Protein AF-A0A9W6FVF0-F1 (afdb_monomer)

Sequence (207 aa):
MIGEEMFVSLLKLSERRMLNGLIETLAQYGRPETIPYFERALEDDFYRAAAEKAFQKLGKASCDTLVLSAVTLRPGPFVESPSSLERRRSAIRLLNGIGIAPQHWQTLRRLLDEPDEELVVGASKLGMSIASREDRRAISHRLIGLVALAPWHLQEDIEDILTALKDESAGEIAGEVAQRNKQPEDLRARDERLRALLRIQRRFETA

Nearest PDB structures (foldseek):
  7qo5-assembly1_N  TM=4.519E-01  e=1.844E-01  Saccharomyces cerevisiae
  7ux3-assembly1_G  TM=3.048E-01  e=4.849E-02  Mus musculus
  8d9w-assembly1_K  TM=3.702E-01  e=1.235E-01  Mus musculus
  8d9w-assembly1_O  TM=3.702E-01  e=1.181E-01  Mus musculus
  7mqa-assembly1_LM  TM=4.380E-01  e=4.912E-01  Homo sapiens

Organism: NCBI:txid40218

Mean predicted aligned error: 3.26 Å

Radius of gyration: 20.6 Å; Cα contacts (8 Å, |Δi|>4): 229; chains: 1; bounding box: 59×38×57 Å

InterPro domains:
  IPR011989 Armadillo-like helical [G3DSA:1.25.10.10] (5-203)
  IPR016024 Armadillo-type fold [SSF48371] (28-168)

Solvent-accessible surface area (backbone atoms only — not comparable to full-atom values): 11444 Å² total; per-residue (Å²): 114,73,69,57,60,50,50,55,51,52,52,61,43,50,76,79,50,81,45,55,72,54,46,51,52,55,40,71,69,62,48,76,87,52,48,71,59,35,59,59,26,34,42,35,85,88,32,21,69,44,23,52,55,32,47,63,71,45,30,70,82,41,44,68,60,33,54,52,41,43,70,51,55,30,93,36,94,88,46,69,41,74,38,36,51,49,25,18,47,50,24,34,54,48,42,61,74,57,51,79,61,61,80,55,44,78,68,47,58,63,33,62,76,46,88,51,60,68,46,24,52,38,40,41,62,53,34,73,80,59,47,52,76,68,54,43,31,53,43,33,56,53,42,67,70,35,49,56,74,45,59,76,87,50,28,60,57,44,44,51,52,45,50,75,36,40,94,59,28,48,69,57,52,52,49,54,46,57,57,50,67,72,48,58,67,76,58,47,77,67,34,56,48,56,55,52,53,55,50,38,55,54,48,63,76,76,108

Foldseek 3Di:
DVVVVVLVVLVVVLVVDDDLVSLQVNLVVLDLSCQVSLLVLQLPPRNNVSSLVSLLSNFPSNLVVLLCLLQDAPPDRPDHDPSSNSSNLSSLVSCLVRPDDLVSLVSLLVQCVDPDVSSNLSNLSNCLVRNDLVSVLVSLVSLLVCLQVDDPVCNVSSLVSNLSSCVNNVVVLVVVLVVLVPDDPVSSVPDSSNVSSVVSVVSNVVD

Structure (mmCIF, N/CA/C/O backbone):
data_AF-A0A9W6FVF0-F1
#
_entry.id   AF-A0A9W6FVF0-F1
#
loop_
_atom_site.group_PDB
_atom_site.id
_atom_site.type_symbol
_atom_site.label_atom_id
_atom_site.label_alt_id
_atom_site.label_comp_id
_atom_site.label_asym_id
_atom_site.label_entity_id
_atom_site.label_seq_id
_atom_site.pdbx_PDB_ins_code
_atom_site.Cartn_x
_atom_site.Cartn_y
_atom_site.Cartn_z
_atom_site.occupancy
_atom_site.B_iso_or_equiv
_atom_site.auth_seq_id
_atom_site.auth_comp_id
_atom_site.auth_asym_id
_atom_site.auth_atom_id
_atom_site.pdbx_PDB_model_num
ATOM 1 N N . MET A 1 1 ? -28.907 -5.061 28.673 1.00 62.75 1 MET A N 1
ATOM 2 C CA . MET A 1 1 ? -28.394 -3.718 29.027 1.00 62.75 1 MET A CA 1
ATOM 3 C C . MET A 1 1 ? -26.927 -3.708 29.463 1.00 62.75 1 MET A C 1
ATOM 5 O O . MET A 1 1 ? -26.246 -2.772 29.087 1.00 62.75 1 MET A O 1
ATOM 9 N N . ILE A 1 2 ? -26.397 -4.743 30.135 1.00 73.50 2 ILE A N 1
ATOM 10 C CA . ILE A 1 2 ? -24.999 -4.769 30.637 1.00 73.50 2 ILE A CA 1
ATOM 11 C C . ILE A 1 2 ? -23.930 -4.528 29.544 1.00 73.50 2 ILE A C 1
ATOM 13 O O . ILE A 1 2 ? -22.935 -3.854 29.792 1.00 73.50 2 ILE A O 1
ATOM 17 N N . GLY A 1 3 ? -24.140 -5.029 28.320 1.00 91.06 3 GLY A N 1
ATOM 18 C CA . GLY A 1 3 ? -23.169 -4.862 27.229 1.00 91.06 3 GLY A CA 1
AT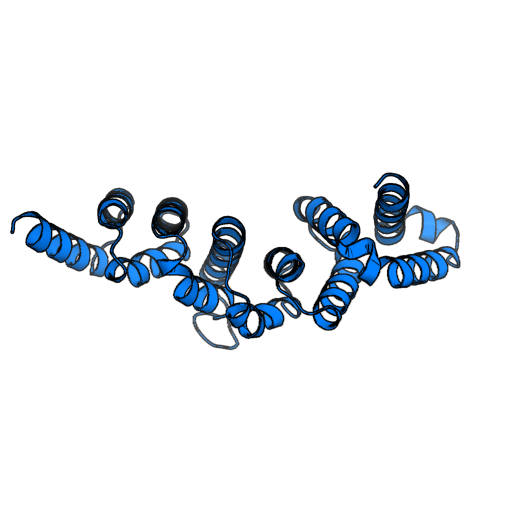OM 19 C C . GLY A 1 3 ? -22.996 -3.417 26.741 1.00 91.06 3 GLY A C 1
ATOM 20 O O . GLY A 1 3 ? -21.900 -3.044 26.340 1.00 91.06 3 GLY A O 1
ATOM 21 N N . GLU A 1 4 ? -24.045 -2.593 26.811 1.00 94.62 4 GLU A N 1
ATOM 22 C CA . GLU A 1 4 ? -23.989 -1.203 26.335 1.00 94.62 4 GLU A CA 1
ATOM 23 C C . GLU A 1 4 ? -23.207 -0.316 27.307 1.00 94.62 4 GLU A C 1
ATOM 25 O O . GLU A 1 4 ? -22.306 0.418 26.911 1.00 94.62 4 GLU A O 1
ATOM 30 N N . GLU A 1 5 ? -23.492 -0.436 28.604 1.00 94.94 5 GLU A N 1
ATOM 31 C CA . GLU A 1 5 ? -22.792 0.319 29.647 1.00 94.94 5 GLU A CA 1
ATOM 32 C C . GLU A 1 5 ? -21.301 -0.030 29.691 1.00 94.94 5 GLU A C 1
ATOM 34 O O . GLU A 1 5 ? -20.456 0.859 29.834 1.00 94.94 5 GLU A O 1
ATOM 39 N N . MET A 1 6 ? -20.966 -1.314 29.509 1.00 96.00 6 MET A N 1
ATOM 40 C CA . MET A 1 6 ? -19.579 -1.760 29.412 1.00 96.00 6 MET A CA 1
ATOM 41 C C . MET A 1 6 ? -18.903 -1.182 28.168 1.00 96.00 6 MET A C 1
ATOM 43 O O . MET A 1 6 ? -17.817 -0.620 28.289 1.00 96.00 6 MET A O 1
ATOM 47 N N . PHE A 1 7 ? -19.543 -1.245 26.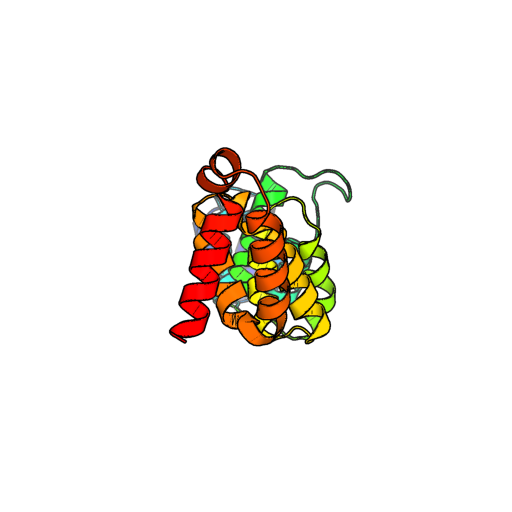997 1.00 96.44 7 PHE A N 1
ATOM 48 C CA . PHE A 1 7 ? -19.006 -0.665 25.765 1.00 96.44 7 PHE A CA 1
ATOM 49 C C . PHE A 1 7 ? -18.712 0.835 25.908 1.00 96.44 7 PHE A C 1
ATOM 51 O O . PHE A 1 7 ? -17.592 1.276 25.651 1.00 96.44 7 PHE A O 1
ATOM 58 N N . VAL A 1 8 ? -19.676 1.612 26.410 1.00 96.00 8 VAL A N 1
ATOM 59 C CA . VAL A 1 8 ? -19.512 3.056 26.649 1.00 96.00 8 VAL A CA 1
ATOM 60 C C . VAL A 1 8 ? -18.394 3.332 27.659 1.00 96.00 8 VAL A C 1
ATOM 62 O O . VAL A 1 8 ? -17.624 4.280 27.495 1.00 96.00 8 VAL A O 1
ATOM 65 N N . SER A 1 9 ? -18.266 2.502 28.695 1.00 96.06 9 SER A N 1
ATOM 66 C CA . SER A 1 9 ? -17.187 2.619 29.683 1.00 96.06 9 SER A CA 1
ATOM 67 C C . SER A 1 9 ? -15.810 2.361 29.068 1.00 96.06 9 SER A C 1
ATOM 69 O O . SER A 1 9 ? -14.865 3.097 29.355 1.00 96.06 9 SER A O 1
ATOM 71 N N . LEU A 1 10 ? -15.696 1.362 28.188 1.00 95.94 10 LEU A N 1
ATOM 72 C CA . LEU A 1 10 ? -14.462 1.050 27.466 1.00 95.94 10 LEU A CA 1
ATOM 73 C C . LEU A 1 10 ? -14.078 2.172 26.490 1.00 95.94 10 LEU A C 1
ATOM 75 O O . LEU A 1 10 ? -12.912 2.564 26.451 1.00 95.94 10 LEU A O 1
ATOM 79 N N . LEU A 1 11 ? -15.046 2.752 25.770 1.00 95.06 11 LEU A N 1
ATOM 80 C CA . LEU A 1 11 ? -14.798 3.913 24.910 1.00 95.06 11 LEU A CA 1
ATOM 81 C C . LEU A 1 11 ? -14.258 5.103 25.714 1.00 95.06 11 LEU A C 1
ATOM 83 O O . LEU A 1 11 ? -13.186 5.621 25.402 1.00 95.06 11 LEU A O 1
ATOM 87 N N . LYS A 1 12 ? -14.919 5.468 26.819 1.00 95.38 12 LYS A N 1
ATOM 88 C CA . LYS A 1 12 ? -14.449 6.538 27.719 1.00 95.38 12 LYS A CA 1
ATOM 89 C C . LYS A 1 12 ? -13.054 6.269 28.283 1.00 95.38 12 LYS A C 1
ATOM 91 O O . LYS A 1 12 ? -12.284 7.202 28.505 1.00 95.38 12 LYS A O 1
ATOM 96 N N . LEU A 1 13 ? -12.712 5.004 28.535 1.00 94.62 13 LEU A N 1
ATOM 97 C CA . LEU A 1 13 ? -11.366 4.637 28.967 1.00 94.62 13 LEU A CA 1
ATOM 98 C C . LEU A 1 13 ? -10.341 4.873 27.848 1.00 94.62 13 LEU A C 1
ATOM 100 O O . LEU A 1 13 ? -9.284 5.439 28.121 1.00 94.62 13 LEU A O 1
ATOM 104 N N . SER A 1 14 ? -10.672 4.520 26.601 1.00 93.94 14 SER A N 1
ATOM 105 C CA . SER A 1 14 ? -9.774 4.677 25.445 1.00 93.94 14 SER A CA 1
ATOM 106 C C . SER A 1 14 ? -9.473 6.135 25.092 1.00 93.94 14 SER A C 1
ATOM 108 O O . SER A 1 14 ? -8.407 6.430 24.555 1.00 93.94 14 SER A O 1
ATOM 110 N N . GLU A 1 15 ? -10.355 7.067 25.465 1.00 92.56 15 GLU A N 1
ATOM 111 C CA . GLU A 1 15 ? -10.099 8.510 25.356 1.00 92.56 15 GLU A CA 1
ATOM 112 C C . GLU A 1 15 ? -8.965 8.975 26.269 1.00 92.56 15 GLU A C 1
ATOM 114 O O . GLU A 1 15 ? -8.228 9.895 25.919 1.00 92.56 15 GLU A O 1
ATOM 119 N N . ARG A 1 16 ? -8.823 8.340 27.438 1.00 93.00 16 ARG A N 1
ATOM 120 C CA . ARG A 1 16 ? -7.839 8.713 28.462 1.00 93.00 16 ARG A CA 1
ATOM 121 C C . ARG A 1 16 ? -6.545 7.928 28.327 1.00 93.00 16 ARG A C 1
ATOM 123 O O . ARG A 1 16 ? -5.473 8.464 28.589 1.00 93.00 16 ARG A O 1
ATOM 130 N N . ARG A 1 17 ? -6.650 6.642 27.988 1.00 92.69 17 ARG A N 1
ATOM 131 C CA . ARG A 1 17 ? -5.515 5.724 27.913 1.00 92.69 17 ARG A CA 1
ATOM 132 C C . ARG A 1 17 ? -5.800 4.585 26.944 1.00 92.69 17 ARG A C 1
ATOM 134 O O . ARG A 1 17 ? -6.720 3.799 27.157 1.00 92.69 17 ARG A O 1
ATOM 141 N N . MET A 1 18 ? -4.948 4.454 25.933 1.00 92.69 18 MET A N 1
ATOM 142 C CA . MET A 1 18 ? -4.971 3.308 25.031 1.00 92.69 18 MET A CA 1
ATOM 143 C C . MET A 1 18 ? -4.235 2.119 25.663 1.00 92.69 18 MET A C 1
ATOM 145 O O . MET A 1 18 ? -3.200 2.296 26.301 1.00 92.69 18 MET A O 1
ATOM 149 N N . LEU A 1 19 ? -4.787 0.913 25.523 1.00 94.94 19 LEU A N 1
ATOM 150 C CA . LEU A 1 19 ? -4.187 -0.351 25.964 1.00 94.94 19 LEU A CA 1
ATOM 151 C C . LEU A 1 19 ? -4.486 -1.423 24.910 1.00 94.94 19 LEU A C 1
ATOM 153 O O . LEU A 1 19 ? -5.597 -1.450 24.384 1.00 94.94 19 LEU A O 1
ATOM 157 N N . ASN A 1 20 ? -3.558 -2.350 24.655 1.00 94.94 20 ASN A N 1
ATOM 158 C CA . ASN A 1 20 ? -3.782 -3.432 23.681 1.00 94.94 20 ASN A CA 1
ATOM 159 C C . ASN A 1 20 ? -5.033 -4.258 24.006 1.00 94.94 20 ASN A C 1
ATOM 161 O O . ASN A 1 20 ? -5.910 -4.394 23.159 1.00 94.94 20 ASN A O 1
ATOM 165 N N . GLY A 1 21 ? -5.194 -4.679 25.266 1.00 95.62 21 GLY A N 1
ATOM 166 C CA . GLY A 1 21 ? -6.395 -5.404 25.692 1.00 95.62 21 GLY A CA 1
ATOM 167 C C . GLY A 1 21 ? -7.689 -4.593 25.534 1.00 95.62 21 GLY A C 1
ATOM 168 O O . GLY A 1 21 ? -8.750 -5.166 25.298 1.00 95.62 21 GLY A O 1
ATOM 169 N N . LEU A 1 22 ? -7.619 -3.258 25.601 1.00 96.12 22 LEU A N 1
ATOM 170 C CA . LEU A 1 22 ? -8.774 -2.391 25.364 1.00 96.12 22 LEU A CA 1
ATOM 171 C C . LEU A 1 22 ? -9.144 -2.346 23.878 1.00 96.12 22 LEU A C 1
ATOM 173 O O . LEU A 1 22 ? -10.317 -2.506 23.552 1.00 96.12 22 LEU A O 1
ATOM 177 N N . ILE A 1 23 ? -8.158 -2.191 22.987 1.00 97.44 23 ILE A N 1
ATOM 178 C CA . ILE A 1 23 ? -8.356 -2.240 21.529 1.00 97.44 23 ILE A CA 1
ATOM 179 C C . ILE A 1 23 ? -8.959 -3.586 21.126 1.00 97.44 23 ILE A C 1
ATOM 181 O O . ILE A 1 23 ? -9.974 -3.628 20.436 1.00 97.44 23 ILE A O 1
ATOM 185 N N . GLU A 1 24 ? -8.374 -4.682 21.607 1.00 96.88 24 GLU A N 1
ATOM 186 C CA . GLU A 1 24 ? -8.836 -6.041 21.323 1.00 96.88 24 GLU A CA 1
ATOM 187 C C . GLU A 1 24 ? -10.268 -6.269 21.811 1.00 96.88 24 GLU A C 1
ATOM 189 O O . GLU A 1 24 ? -11.078 -6.844 21.083 1.00 96.88 24 GLU A O 1
ATOM 194 N N . THR A 1 25 ? -10.600 -5.784 23.013 1.00 96.75 25 THR A N 1
ATOM 195 C CA . THR A 1 25 ? -11.953 -5.892 23.576 1.00 96.75 25 THR A CA 1
ATOM 196 C C . THR A 1 25 ? -12.950 -5.062 22.772 1.00 96.75 25 THR A C 1
ATOM 198 O O . THR A 1 25 ? -14.006 -5.572 22.407 1.00 96.75 25 THR A O 1
ATOM 201 N N . LEU A 1 26 ? -12.621 -3.811 22.435 1.00 96.81 26 LEU A N 1
ATOM 202 C CA . LEU A 1 26 ? -13.464 -2.953 21.597 1.00 96.81 26 LEU A CA 1
ATOM 203 C C . LEU A 1 26 ? -13.689 -3.569 20.209 1.00 96.81 26 LEU A C 1
ATOM 205 O O . LEU A 1 26 ? -14.810 -3.550 19.702 1.00 96.81 26 LEU A O 1
ATOM 209 N N . ALA A 1 27 ? -12.669 -4.206 19.630 1.00 96.38 27 ALA A N 1
ATOM 210 C CA . ALA A 1 27 ? -12.782 -4.907 18.355 1.00 96.38 27 ALA A CA 1
ATOM 211 C C . ALA A 1 27 ? -13.774 -6.081 18.411 1.00 96.38 27 ALA A C 1
ATOM 213 O O . ALA A 1 27 ? -14.378 -6.423 17.393 1.00 96.38 27 ALA A O 1
ATOM 214 N N . GLN A 1 28 ? -13.992 -6.693 19.584 1.00 96.69 28 GLN A N 1
ATOM 215 C CA . GLN A 1 28 ? -15.001 -7.747 19.736 1.00 96.69 28 GLN A CA 1
ATOM 216 C C . GLN A 1 28 ? -16.427 -7.243 19.530 1.00 96.69 28 GLN A C 1
ATOM 218 O O . GLN A 1 28 ? -17.251 -8.005 19.030 1.00 96.69 28 GLN A O 1
ATOM 223 N N . TYR A 1 29 ? -16.700 -5.976 19.850 1.00 95.56 29 TYR A N 1
ATOM 224 C CA . TYR A 1 29 ? -18.016 -5.378 19.637 1.00 95.56 29 TYR A CA 1
ATOM 225 C C . TYR A 1 29 ? -18.312 -5.109 18.156 1.00 95.56 29 TYR A C 1
ATOM 227 O O . TYR A 1 29 ? -19.481 -5.042 17.789 1.00 95.56 29 TYR A O 1
ATOM 235 N N . GLY A 1 30 ? -17.284 -4.966 17.305 1.00 94.25 30 GLY A N 1
ATOM 236 C CA . GLY A 1 30 ? -17.453 -4.769 15.858 1.00 94.25 30 GLY A CA 1
ATOM 237 C C . GLY A 1 30 ? -18.210 -3.488 15.486 1.00 94.25 30 GLY A C 1
ATOM 238 O O . GLY A 1 30 ? -18.887 -3.444 14.461 1.00 94.25 30 GLY A O 1
ATOM 239 N N . ARG A 1 31 ? -18.145 -2.470 16.348 1.00 95.88 31 ARG A N 1
ATOM 240 C CA . ARG A 1 31 ? -18.944 -1.246 16.262 1.00 95.88 31 ARG A CA 1
ATOM 241 C C . ARG A 1 31 ? -18.177 -0.121 15.552 1.00 95.88 31 ARG A C 1
ATOM 243 O O . ARG A 1 31 ? -17.042 0.141 15.945 1.00 95.88 31 ARG A O 1
ATOM 250 N N . PRO A 1 32 ? -18.752 0.570 14.548 1.00 94.88 32 PRO A N 1
ATOM 251 C CA . PRO A 1 32 ? -18.077 1.664 13.840 1.00 94.88 32 PRO A CA 1
ATOM 252 C C . PRO A 1 32 ? -17.575 2.794 14.750 1.00 94.88 32 PRO A C 1
ATOM 254 O O . PRO A 1 32 ? -16.582 3.445 14.444 1.00 94.88 32 PRO A O 1
ATOM 257 N N . GLU A 1 33 ? -18.208 2.997 15.903 1.00 95.81 33 GLU A N 1
ATOM 258 C CA . GLU A 1 33 ? -17.825 3.989 16.908 1.00 95.81 33 GLU A CA 1
ATOM 259 C C . GLU A 1 33 ? -16.405 3.770 17.455 1.00 95.81 33 GLU A C 1
ATOM 261 O O . GLU A 1 33 ? -15.800 4.703 17.977 1.00 95.81 33 GLU A O 1
ATOM 266 N N . THR A 1 34 ? -15.835 2.566 17.320 1.00 97.31 34 THR A N 1
ATOM 267 C CA . THR A 1 34 ? -14.461 2.273 17.757 1.00 97.31 34 THR A CA 1
ATOM 268 C C . THR A 1 34 ? -13.401 2.702 16.739 1.00 97.31 34 THR A C 1
ATOM 270 O O . THR A 1 34 ? -12.220 2.781 17.081 1.00 97.31 34 THR A O 1
ATOM 273 N N . ILE A 1 35 ? -13.792 2.991 15.494 1.00 97.44 35 ILE A N 1
ATOM 274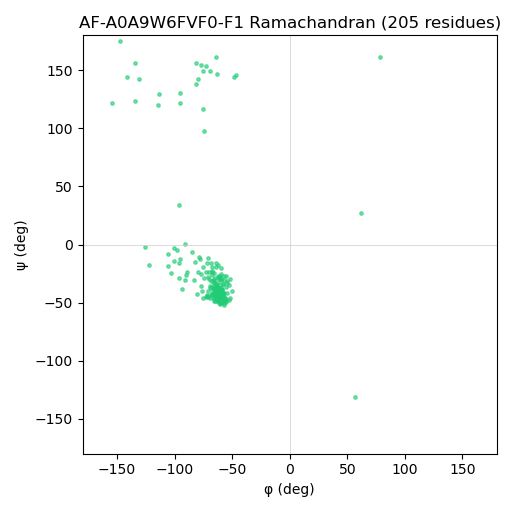 C CA . ILE A 1 35 ? -12.876 3.283 14.383 1.00 97.44 35 ILE A CA 1
ATOM 275 C C . ILE A 1 35 ? -11.907 4.441 14.689 1.00 97.44 35 ILE A C 1
ATOM 277 O O . ILE A 1 35 ? -10.707 4.248 14.478 1.00 97.44 35 ILE A O 1
ATOM 281 N N . PRO A 1 36 ? -12.339 5.601 15.231 1.00 96.19 36 PRO A N 1
ATOM 282 C CA . PRO A 1 36 ? -11.418 6.706 15.523 1.00 96.19 36 PRO A CA 1
ATOM 283 C C . PRO A 1 36 ? -10.307 6.333 16.516 1.00 96.19 36 PRO A C 1
ATOM 285 O O . PRO A 1 36 ? -9.201 6.870 16.465 1.00 96.19 36 PRO A O 1
ATOM 288 N N . TYR A 1 37 ? -10.585 5.393 17.420 1.00 96.31 37 TYR A N 1
ATOM 289 C CA . TYR A 1 37 ? -9.632 4.932 18.426 1.00 96.31 37 TYR A CA 1
ATOM 290 C C . TYR A 1 37 ? -8.592 3.991 17.819 1.00 96.31 37 TYR A C 1
ATOM 292 O O . TYR A 1 37 ? -7.406 4.110 18.126 1.00 96.31 37 TYR A O 1
ATOM 300 N N . PHE A 1 38 ? -9.017 3.103 16.917 1.00 97.88 38 PHE A N 1
ATOM 301 C CA . PHE A 1 38 ? -8.102 2.245 16.164 1.00 97.88 38 PHE A CA 1
ATOM 302 C C . PHE A 1 38 ? -7.241 3.064 15.204 1.00 97.88 38 PHE A C 1
ATOM 304 O O . PHE A 1 38 ? -6.045 2.819 15.103 1.00 97.88 38 PHE A O 1
ATOM 311 N N . GLU A 1 39 ? -7.818 4.076 14.554 1.00 97.19 39 GLU A N 1
ATOM 312 C CA . GLU A 1 39 ? -7.085 4.969 13.655 1.00 97.19 39 GLU A CA 1
ATOM 313 C C . GLU A 1 39 ? -5.949 5.697 14.386 1.00 97.19 39 GLU A C 1
ATOM 315 O O . GLU A 1 39 ? -4.815 5.709 13.912 1.00 97.19 39 GLU A O 1
ATOM 320 N N . ARG A 1 40 ? -6.227 6.245 15.576 1.00 94.94 40 ARG A N 1
ATOM 321 C CA . ARG A 1 40 ? -5.198 6.851 16.434 1.00 94.94 40 ARG A CA 1
ATOM 322 C C . ARG A 1 40 ? -4.125 5.838 16.834 1.00 94.94 40 ARG A C 1
ATOM 324 O O . ARG A 1 40 ? -2.946 6.168 16.844 1.00 94.94 40 ARG A O 1
ATOM 331 N N . ALA A 1 41 ? -4.526 4.610 17.153 1.00 97.25 41 ALA A N 1
ATOM 332 C CA . ALA A 1 41 ? -3.609 3.553 17.565 1.00 97.25 41 ALA A CA 1
ATOM 333 C C . ALA A 1 41 ? -2.666 3.072 16.443 1.00 97.25 41 ALA A C 1
ATOM 335 O O . ALA A 1 41 ? -1.624 2.503 16.752 1.00 97.25 41 ALA A O 1
ATOM 336 N N . LEU A 1 42 ? -2.970 3.324 15.163 1.00 97.81 42 LEU A N 1
ATOM 337 C CA . LEU A 1 42 ? -2.052 3.013 14.056 1.00 97.81 42 LEU A CA 1
ATOM 338 C C . LEU A 1 42 ? -0.774 3.873 14.062 1.00 97.81 42 LEU A C 1
ATOM 340 O O . LEU A 1 42 ? 0.240 3.460 13.496 1.00 97.81 42 LEU A O 1
ATOM 344 N N . GLU A 1 43 ? -0.805 5.049 14.696 1.00 96.75 43 GLU A N 1
ATOM 345 C CA . GLU A 1 43 ? 0.346 5.965 14.794 1.00 96.75 43 GLU A CA 1
ATOM 346 C C . GLU A 1 43 ? 1.377 5.529 15.844 1.00 96.75 43 GLU A C 1
ATOM 348 O O . GLU A 1 43 ? 2.495 6.041 15.865 1.00 96.75 43 GLU A O 1
ATOM 353 N N . ASP A 1 44 ? 1.021 4.576 16.702 1.00 96.12 44 ASP A N 1
ATOM 354 C CA . ASP A 1 44 ? 1.832 4.147 17.836 1.00 96.12 44 ASP A CA 1
ATOM 355 C C . ASP A 1 44 ? 2.294 2.699 17.643 1.00 96.12 44 ASP A C 1
ATOM 357 O O . ASP A 1 44 ? 1.476 1.781 17.547 1.00 96.12 44 ASP A O 1
ATOM 361 N N . ASP A 1 45 ? 3.612 2.488 17.609 1.00 95.94 45 ASP A N 1
ATOM 362 C CA . ASP A 1 45 ? 4.229 1.172 17.404 1.00 95.94 45 ASP A CA 1
ATOM 363 C C . ASP A 1 45 ? 3.727 0.120 18.404 1.00 95.94 45 ASP A C 1
ATOM 365 O O . ASP A 1 45 ? 3.591 -1.055 18.058 1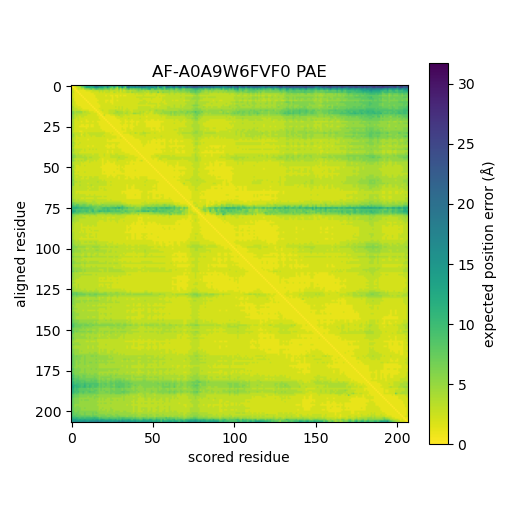.00 95.94 45 ASP A O 1
ATOM 369 N N . PHE A 1 46 ? 3.414 0.526 19.639 1.00 96.62 46 PHE A N 1
ATOM 370 C CA . PHE A 1 46 ? 2.993 -0.392 20.693 1.00 96.62 46 PHE A CA 1
ATOM 371 C C . PHE A 1 46 ? 1.553 -0.892 20.502 1.00 96.62 46 PHE A C 1
ATOM 373 O O . PHE A 1 46 ? 1.232 -2.011 20.917 1.00 96.62 46 PHE A O 1
ATOM 380 N N . TYR A 1 47 ? 0.691 -0.085 19.869 1.00 97.25 47 TYR A N 1
ATOM 381 C CA . TYR A 1 47 ? -0.732 -0.391 19.670 1.00 97.25 47 TYR A CA 1
ATOM 382 C C . TYR A 1 47 ? -1.088 -0.799 18.233 1.00 97.25 47 TYR A C 1
ATOM 384 O O . TYR A 1 47 ? -2.134 -1.423 18.017 1.00 97.25 47 TYR A O 1
ATOM 392 N N . ARG A 1 48 ? -0.231 -0.494 17.249 1.00 97.69 48 ARG A N 1
ATOM 393 C CA . ARG A 1 48 ? -0.502 -0.683 15.815 1.00 97.69 48 ARG A CA 1
ATOM 394 C C . ARG A 1 48 ? -0.941 -2.098 15.470 1.00 97.69 48 ARG A C 1
ATOM 396 O O . ARG A 1 48 ? -1.958 -2.268 14.809 1.00 97.69 48 ARG A O 1
ATOM 403 N N . ALA A 1 49 ? -0.236 -3.115 15.960 1.00 98.00 49 ALA A N 1
ATOM 404 C CA . ALA A 1 49 ? -0.566 -4.507 15.651 1.00 98.00 49 ALA A CA 1
ATOM 405 C C . ALA A 1 49 ? -1.969 -4.914 16.149 1.00 98.00 49 ALA A C 1
ATOM 407 O O . ALA A 1 49 ? -2.676 -5.670 15.478 1.00 98.00 49 ALA A O 1
ATOM 408 N N . ALA A 1 50 ? -2.399 -4.409 17.311 1.00 98.06 50 ALA A N 1
ATOM 409 C CA . ALA A 1 50 ? -3.750 -4.644 17.819 1.00 98.06 50 ALA A CA 1
ATOM 410 C C . ALA A 1 50 ? -4.797 -3.885 16.986 1.00 98.06 50 ALA A C 1
ATOM 412 O O . ALA A 1 50 ? -5.851 -4.438 16.664 1.00 98.06 50 ALA A O 1
ATOM 413 N N . ALA A 1 51 ? -4.491 -2.647 16.589 1.00 98.38 51 ALA A N 1
ATOM 414 C CA . ALA A 1 51 ? -5.358 -1.831 15.745 1.00 98.38 51 ALA A CA 1
ATOM 415 C C . ALA A 1 51 ? -5.539 -2.425 14.338 1.00 98.38 51 ALA A C 1
ATOM 417 O O . ALA A 1 51 ? -6.661 -2.485 13.842 1.00 98.38 51 ALA A O 1
ATOM 418 N N . GLU A 1 52 ? -4.474 -2.936 13.715 1.00 98.56 52 GLU A N 1
ATOM 419 C CA . GLU A 1 52 ? -4.540 -3.615 12.415 1.00 98.56 52 GLU A CA 1
ATOM 420 C C . GLU A 1 52 ? -5.486 -4.824 12.459 1.00 98.56 52 GLU A C 1
ATOM 422 O O . GLU A 1 52 ? -6.382 -4.944 11.621 1.00 98.56 52 GLU A O 1
ATOM 427 N N . LYS A 1 53 ? -5.363 -5.682 13.481 1.00 98.31 53 LYS A N 1
ATOM 428 C CA . LYS A 1 53 ? -6.281 -6.817 13.686 1.00 98.31 53 LYS A CA 1
ATOM 429 C C . LYS A 1 53 ? -7.725 -6.359 13.892 1.00 98.31 53 LYS A C 1
ATOM 431 O O . LYS A 1 53 ? -8.657 -6.989 13.390 1.00 98.31 53 LYS A O 1
ATOM 436 N N . ALA A 1 54 ? -7.921 -5.262 14.621 1.00 98.12 54 ALA A N 1
ATOM 437 C CA . ALA A 1 54 ? -9.241 -4.691 14.843 1.00 98.12 54 ALA A CA 1
ATOM 438 C C . ALA A 1 54 ? -9.876 -4.191 13.533 1.00 98.12 54 ALA A C 1
ATOM 440 O O . ALA A 1 54 ? -11.040 -4.487 13.262 1.00 98.12 54 ALA A O 1
ATOM 441 N N . PHE A 1 55 ? -9.102 -3.515 12.679 1.00 98.50 55 PHE A N 1
ATOM 442 C CA . PHE A 1 55 ? -9.544 -3.085 11.351 1.00 98.50 55 PHE A CA 1
ATOM 443 C C . PHE A 1 55 ? -9.868 -4.257 10.424 1.00 98.50 55 PHE A C 1
ATOM 445 O O . PHE A 1 55 ? -10.908 -4.240 9.770 1.00 98.50 55 PHE A O 1
ATOM 452 N N . GLN A 1 56 ? -9.045 -5.309 10.415 1.00 98.06 56 GLN A N 1
ATOM 453 C CA . GLN A 1 56 ? -9.343 -6.535 9.663 1.00 98.06 56 GLN A CA 1
ATOM 454 C C . GLN A 1 56 ? -10.685 -7.145 10.083 1.00 98.06 56 GLN A C 1
ATOM 456 O O . GLN A 1 56 ? -11.469 -7.552 9.229 1.00 98.06 56 GLN A O 1
ATOM 461 N N . LYS A 1 57 ? -10.980 -7.159 11.390 1.00 97.12 57 LYS A N 1
ATOM 462 C CA . LYS A 1 57 ? -12.255 -7.660 11.917 1.00 97.12 57 LYS A CA 1
ATOM 463 C C . LYS A 1 57 ? -13.452 -6.787 11.522 1.00 97.12 57 LYS A C 1
ATOM 465 O O . LYS A 1 57 ? -14.522 -7.328 11.258 1.00 97.12 57 LYS A O 1
ATOM 470 N N . LEU A 1 58 ? -13.284 -5.464 11.467 1.00 97.06 58 LEU A N 1
ATOM 471 C CA . LEU A 1 58 ? -14.317 -4.547 10.963 1.00 97.06 58 LEU A CA 1
ATOM 472 C C . LEU A 1 58 ? -14.518 -4.671 9.444 1.00 97.06 58 LEU A C 1
ATOM 474 O O . LEU A 1 58 ? -15.615 -4.427 8.937 1.00 97.06 58 LEU A O 1
ATOM 478 N N . GLY A 1 59 ? -13.467 -5.041 8.712 1.00 96.75 59 GLY A N 1
ATOM 479 C CA . GLY A 1 59 ? -13.500 -5.232 7.268 1.00 96.75 59 GLY A CA 1
ATOM 480 C C . GLY A 1 59 ? -13.984 -3.977 6.541 1.00 96.75 59 GLY A C 1
ATOM 481 O O . GLY A 1 59 ? -13.536 -2.862 6.818 1.00 96.75 59 GLY A O 1
ATOM 482 N N . LYS A 1 60 ? -14.939 -4.152 5.620 1.00 96.75 60 LYS A N 1
ATOM 483 C CA . LYS A 1 60 ? -15.421 -3.082 4.729 1.00 96.75 60 LYS A CA 1
ATOM 484 C C . LYS A 1 60 ? -16.013 -1.870 5.451 1.00 96.75 60 LYS A C 1
ATOM 486 O O . LYS A 1 60 ? -15.957 -0.772 4.909 1.00 96.75 60 LYS A O 1
ATOM 491 N N . ALA A 1 61 ? -16.527 -2.042 6.671 1.00 96.56 61 ALA A N 1
ATOM 492 C CA . ALA A 1 61 ? -17.060 -0.934 7.469 1.00 96.56 61 ALA A CA 1
ATOM 493 C C . ALA A 1 61 ? -15.993 0.122 7.817 1.00 96.56 61 ALA A C 1
ATOM 495 O O . ALA A 1 61 ? -16.334 1.242 8.181 1.00 96.56 61 ALA A O 1
ATOM 496 N N . SER A 1 62 ? -14.708 -0.224 7.697 1.00 97.88 62 SER A N 1
ATOM 497 C CA . SER A 1 62 ? -13.586 0.672 7.977 1.00 97.88 62 SER A CA 1
ATOM 498 C C . SER A 1 62 ? -12.941 1.306 6.742 1.00 97.88 62 SER A C 1
ATOM 500 O O . SER A 1 62 ? -12.034 2.126 6.893 1.00 97.88 62 SER A O 1
ATOM 502 N N . CYS A 1 63 ? -13.391 0.959 5.528 1.00 97.81 63 CYS A N 1
ATOM 503 C CA . CYS A 1 63 ? -12.748 1.396 4.288 1.00 97.81 63 CYS A CA 1
ATOM 504 C C . CYS A 1 63 ? -12.643 2.919 4.183 1.00 97.81 63 CYS A C 1
ATOM 506 O O . CYS A 1 63 ? -11.558 3.408 3.894 1.00 97.81 63 CYS A O 1
ATOM 508 N N . ASP A 1 64 ? -13.717 3.664 4.452 1.00 98.12 64 ASP A N 1
ATOM 509 C CA . ASP A 1 64 ? -13.722 5.126 4.299 1.00 98.12 64 ASP A CA 1
ATOM 510 C C . ASP A 1 64 ? -12.674 5.788 5.200 1.00 98.12 64 ASP A C 1
ATOM 512 O O . ASP A 1 64 ? -11.899 6.640 4.759 1.00 98.12 64 ASP A O 1
ATOM 516 N N . THR A 1 65 ? -12.589 5.344 6.457 1.00 98.31 65 THR A N 1
ATOM 517 C CA . THR A 1 65 ? -11.581 5.848 7.392 1.00 98.31 65 THR A CA 1
ATOM 518 C C . THR A 1 65 ? -10.177 5.440 6.980 1.00 98.31 65 THR A C 1
ATOM 520 O O . THR A 1 65 ? -9.285 6.279 7.020 1.00 98.31 65 THR A O 1
ATOM 523 N N . LEU A 1 66 ? -9.958 4.194 6.553 1.00 98.62 66 LEU A N 1
ATOM 524 C CA . LEU A 1 66 ? -8.642 3.739 6.101 1.00 98.62 66 LEU A CA 1
ATOM 525 C C . LEU A 1 66 ? -8.192 4.462 4.824 1.00 98.62 66 LEU A C 1
ATOM 527 O O . LEU A 1 66 ? -7.023 4.822 4.721 1.00 98.62 66 LEU A O 1
ATOM 531 N N . VAL A 1 67 ? -9.104 4.742 3.888 1.00 98.62 67 VAL A N 1
ATOM 532 C CA . VAL A 1 67 ? -8.832 5.556 2.693 1.00 98.62 67 VAL A CA 1
ATOM 533 C C . VAL A 1 67 ? -8.397 6.950 3.111 1.00 98.62 67 VAL A C 1
ATOM 535 O O . VAL A 1 67 ? -7.332 7.394 2.689 1.00 98.62 67 VAL A O 1
ATOM 538 N N . LEU A 1 68 ? -9.166 7.617 3.979 1.00 98.12 68 LEU A N 1
ATOM 539 C CA . LEU A 1 68 ? -8.803 8.937 4.495 1.00 98.12 68 LEU A CA 1
ATOM 540 C C . LEU A 1 68 ? -7.449 8.893 5.212 1.00 98.12 68 LEU A C 1
ATOM 542 O O . LEU A 1 68 ? -6.609 9.770 5.010 1.00 98.12 68 LEU A O 1
ATOM 546 N N . SER A 1 69 ? -7.214 7.849 6.003 1.00 98.12 69 SER A N 1
ATOM 547 C CA . SER A 1 69 ? -5.972 7.664 6.732 1.00 98.12 69 SER A CA 1
ATOM 548 C C . SER A 1 69 ? -4.776 7.494 5.796 1.00 98.12 69 SER A C 1
ATOM 550 O O . SER A 1 69 ? -3.791 8.202 5.971 1.00 98.12 69 SER A O 1
ATOM 552 N N . ALA A 1 70 ? -4.864 6.650 4.768 1.00 98.38 70 ALA A N 1
ATOM 553 C CA . ALA A 1 70 ? -3.781 6.420 3.809 1.00 98.38 70 ALA A CA 1
ATOM 554 C C . ALA A 1 70 ? -3.318 7.710 3.115 1.00 98.38 70 ALA A C 1
ATOM 556 O O . ALA A 1 70 ? -2.144 7.860 2.775 1.00 98.38 70 ALA A O 1
ATOM 557 N N . VAL A 1 71 ? -4.234 8.663 2.932 1.00 97.88 71 VAL A N 1
ATOM 558 C CA . VAL A 1 71 ? -3.979 9.859 2.134 1.00 97.88 71 VAL A CA 1
ATOM 559 C C . VAL A 1 71 ? -3.776 11.143 2.939 1.00 97.88 71 VAL A C 1
ATOM 561 O O . VAL A 1 71 ? -3.455 12.175 2.351 1.00 97.88 71 VAL A O 1
ATOM 564 N N . THR A 1 72 ? -4.007 11.123 4.249 1.00 97.12 72 THR A N 1
ATOM 565 C CA . THR A 1 72 ? -3.891 12.316 5.100 1.00 97.12 72 THR A CA 1
ATOM 566 C C . THR A 1 72 ? -2.517 12.360 5.743 1.00 97.12 72 THR A C 1
ATOM 568 O O . THR A 1 72 ? -2.174 11.449 6.493 1.00 97.12 72 THR A O 1
ATOM 571 N N . LEU A 1 73 ? -1.765 13.432 5.501 1.00 96.44 73 LEU A N 1
ATOM 572 C CA . LEU A 1 73 ? -0.529 13.720 6.228 1.00 96.44 73 LEU A CA 1
ATOM 573 C C . LEU A 1 73 ? -0.859 14.336 7.594 1.00 96.44 73 LEU A C 1
ATOM 575 O O . LEU A 1 73 ? -1.801 15.126 7.719 1.00 96.44 73 LEU A O 1
ATOM 579 N N . ARG A 1 74 ? -0.091 13.975 8.625 1.00 94.94 74 ARG A N 1
ATOM 580 C CA . ARG A 1 74 ? -0.193 14.548 9.974 1.00 94.94 74 ARG A CA 1
ATOM 581 C C . ARG A 1 74 ? 1.196 14.956 10.486 1.00 94.94 74 ARG A C 1
ATOM 583 O O . ARG A 1 74 ? 2.158 14.220 10.263 1.00 94.94 74 ARG A O 1
ATOM 590 N N . PRO A 1 75 ? 1.313 16.086 11.213 1.00 91.25 75 PRO A N 1
ATOM 591 C CA . PRO A 1 75 ? 0.222 16.878 11.799 1.00 91.25 75 PRO A CA 1
ATOM 592 C C . PRO A 1 75 ? -0.422 17.903 10.851 1.00 91.25 75 PRO A C 1
ATOM 594 O O . PRO A 1 75 ? -1.411 18.527 11.225 1.00 91.25 75 PRO A O 1
ATOM 597 N N . GLY A 1 76 ? 0.117 18.097 9.646 1.00 88.12 76 GLY A N 1
ATOM 598 C CA . GLY A 1 76 ? -0.408 19.068 8.690 1.00 88.12 76 GLY A CA 1
ATOM 599 C C . GLY A 1 76 ? -0.240 18.623 7.237 1.00 88.12 76 GLY A C 1
ATOM 600 O O . GLY A 1 76 ? 0.404 17.615 6.969 1.00 88.12 76 GLY A O 1
ATOM 601 N N . PRO A 1 77 ? -0.778 19.391 6.276 1.00 82.88 77 PRO A N 1
ATOM 602 C CA . PRO A 1 77 ? -0.843 18.987 4.868 1.00 82.88 77 PRO A CA 1
ATOM 603 C C . PRO A 1 77 ? 0.510 18.966 4.138 1.00 82.88 77 PRO A C 1
ATOM 605 O O . PRO A 1 77 ? 0.578 18.458 3.027 1.00 82.88 77 PRO A O 1
ATOM 608 N N . PHE A 1 78 ? 1.570 19.520 4.735 1.00 87.44 78 PHE A N 1
ATOM 609 C CA . PHE A 1 78 ? 2.904 19.623 4.123 1.00 87.44 78 PHE A CA 1
ATOM 610 C C . PHE A 1 78 ? 4.023 19.028 4.987 1.00 87.44 78 PHE A C 1
ATOM 612 O O . PHE A 1 78 ? 5.185 19.063 4.595 1.00 87.44 78 PHE A O 1
ATOM 619 N N . VAL A 1 79 ? 3.693 18.533 6.183 1.00 90.75 79 VAL A N 1
ATOM 620 C CA . VAL A 1 79 ? 4.666 18.012 7.148 1.00 90.75 79 VAL A CA 1
ATOM 621 C C . VAL A 1 79 ? 4.141 16.693 7.685 1.00 90.75 79 VAL A C 1
ATOM 623 O O . VAL A 1 79 ? 3.045 16.645 8.247 1.00 90.75 79 VAL A O 1
ATOM 626 N N . GLU A 1 80 ? 4.949 15.649 7.535 1.00 96.12 80 GLU A N 1
ATOM 627 C CA . GLU A 1 80 ? 4.645 14.304 8.001 1.00 96.12 80 GLU A CA 1
ATOM 628 C C . GLU A 1 80 ? 5.588 13.885 9.131 1.00 96.12 80 GLU A C 1
ATOM 630 O O . GLU A 1 80 ? 6.809 13.998 9.017 1.00 96.12 80 GLU A O 1
ATOM 635 N N . SER A 1 81 ? 5.017 13.399 10.234 1.00 97.00 81 SER A N 1
ATOM 636 C CA . SER A 1 81 ? 5.775 12.696 11.269 1.00 97.00 81 SER A CA 1
ATOM 637 C C . SER A 1 81 ? 6.015 11.227 10.879 1.00 97.00 81 SER A C 1
ATOM 639 O O . SER A 1 81 ? 5.200 10.650 10.156 1.00 97.00 81 SER A O 1
ATOM 641 N N . PRO A 1 82 ? 7.060 10.564 11.416 1.00 97.06 82 PRO A N 1
ATOM 642 C CA . PRO A 1 82 ? 7.274 9.129 11.191 1.00 97.06 82 PRO A CA 1
ATOM 643 C C . PRO A 1 82 ? 6.052 8.272 11.558 1.00 97.06 82 PRO A C 1
ATOM 645 O O . PRO A 1 82 ? 5.643 7.402 10.797 1.00 97.06 82 PRO A O 1
ATOM 648 N N . SER A 1 83 ? 5.399 8.583 12.681 1.00 97.06 83 SER A N 1
ATOM 649 C CA . SER A 1 83 ? 4.163 7.925 13.120 1.00 97.06 83 SER A CA 1
ATOM 650 C C . SER A 1 83 ? 3.008 8.064 12.122 1.00 97.06 83 SER A C 1
ATOM 652 O O . SER A 1 83 ? 2.228 7.129 11.941 1.00 97.06 83 SER A O 1
ATOM 654 N N . SER A 1 84 ? 2.884 9.221 11.461 1.00 97.31 84 SER A N 1
ATOM 655 C CA . SER A 1 84 ? 1.870 9.431 10.424 1.00 97.31 84 SER A CA 1
ATOM 656 C C . SER A 1 84 ? 2.156 8.590 9.184 1.00 97.31 84 SER A C 1
ATOM 658 O O . SER A 1 84 ? 1.230 7.959 8.672 1.00 97.31 84 SER A O 1
ATOM 660 N N . LEU A 1 85 ? 3.416 8.528 8.744 1.00 97.75 85 LEU A N 1
ATOM 661 C CA . LEU A 1 85 ? 3.808 7.700 7.604 1.00 97.75 85 LEU A CA 1
ATOM 662 C C . LEU A 1 85 ? 3.499 6.221 7.875 1.00 97.75 85 LEU A C 1
ATOM 664 O O . LEU A 1 85 ? 2.853 5.561 7.061 1.00 97.75 85 LEU A O 1
ATOM 668 N N . GLU A 1 86 ? 3.849 5.725 9.063 1.00 98.12 86 GLU A N 1
ATOM 669 C CA . GLU A 1 86 ? 3.549 4.350 9.470 1.00 98.12 86 GLU A CA 1
ATOM 670 C C . GLU A 1 86 ? 2.043 4.067 9.537 1.00 98.12 86 GLU A C 1
ATOM 672 O O . GLU A 1 86 ? 1.585 3.009 9.092 1.00 98.12 86 GLU A O 1
ATOM 677 N N . ARG A 1 87 ? 1.228 5.023 10.001 1.00 98.38 87 ARG A N 1
ATOM 678 C CA . ARG A 1 87 ? -0.237 4.911 9.917 1.00 98.38 87 ARG A CA 1
ATOM 679 C C . ARG A 1 87 ? -0.707 4.799 8.467 1.00 98.38 87 ARG A C 1
ATOM 681 O O . ARG A 1 87 ? -1.549 3.947 8.181 1.00 98.38 87 ARG A O 1
ATOM 688 N N . ARG A 1 88 ? -0.192 5.625 7.550 1.00 98.50 88 ARG A N 1
ATOM 689 C CA . ARG A 1 88 ? -0.574 5.593 6.124 1.00 98.50 88 ARG A CA 1
ATOM 690 C C . ARG A 1 88 ? -0.194 4.265 5.469 1.00 98.50 88 ARG A C 1
ATOM 692 O O . ARG A 1 88 ? -1.035 3.660 4.801 1.00 98.50 88 ARG A O 1
ATOM 699 N N . ARG A 1 89 ? 1.023 3.772 5.721 1.00 98.56 89 ARG A N 1
ATOM 700 C CA . ARG A 1 89 ? 1.504 2.456 5.261 1.00 98.56 89 ARG A CA 1
ATOM 701 C C . ARG A 1 89 ? 0.655 1.315 5.822 1.00 98.56 89 ARG A C 1
ATOM 703 O O . ARG A 1 89 ? 0.272 0.391 5.109 1.00 98.56 89 ARG A O 1
ATOM 710 N N . SER A 1 90 ? 0.285 1.386 7.095 1.00 98.62 90 SER A N 1
ATOM 711 C CA . SER A 1 90 ? -0.608 0.395 7.710 1.00 98.62 90 SER A CA 1
ATOM 712 C C . SER A 1 90 ? -1.999 0.427 7.082 1.00 98.62 90 SER A C 1
ATOM 714 O O . SER A 1 90 ? -2.554 -0.619 6.751 1.00 98.62 90 SER A O 1
ATOM 716 N N . ALA A 1 91 ? -2.537 1.621 6.828 1.00 98.69 91 ALA A N 1
ATOM 717 C CA . ALA A 1 91 ? -3.824 1.780 6.168 1.00 98.69 91 ALA A CA 1
ATOM 718 C C . ALA A 1 91 ? -3.822 1.193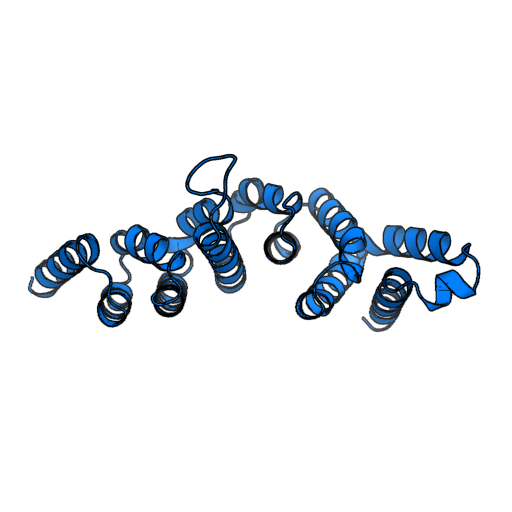 4.747 1.00 98.69 91 ALA A C 1
ATOM 720 O O . ALA A 1 91 ? -4.739 0.447 4.410 1.00 98.69 91 ALA A O 1
ATOM 721 N N . ILE A 1 92 ? -2.786 1.439 3.933 1.00 98.56 92 ILE A N 1
ATOM 722 C CA . ILE A 1 92 ? -2.720 0.868 2.576 1.00 98.56 92 ILE A CA 1
ATOM 723 C C . ILE A 1 92 ? -2.570 -0.662 2.597 1.00 98.56 92 ILE A C 1
ATOM 725 O O . ILE A 1 92 ? -3.205 -1.348 1.792 1.00 98.56 92 ILE A O 1
ATOM 729 N N . ARG A 1 93 ? -1.806 -1.228 3.545 1.00 98.44 93 ARG A N 1
ATOM 730 C CA . ARG A 1 93 ? -1.707 -2.688 3.742 1.00 98.44 93 ARG A CA 1
ATOM 731 C C . ARG A 1 93 ? -3.059 -3.294 4.129 1.00 98.44 93 ARG A C 1
ATOM 733 O O . ARG A 1 93 ? -3.469 -4.298 3.549 1.00 98.44 93 ARG A O 1
ATOM 740 N N . LEU A 1 94 ? -3.785 -2.658 5.050 1.00 98.56 94 LEU A N 1
ATOM 741 C CA . LEU A 1 94 ? -5.129 -3.084 5.456 1.00 98.56 94 LEU A CA 1
ATOM 742 C C . LEU A 1 94 ? -6.125 -3.027 4.294 1.00 98.56 94 LEU A C 1
ATOM 744 O O . LEU A 1 94 ? -6.86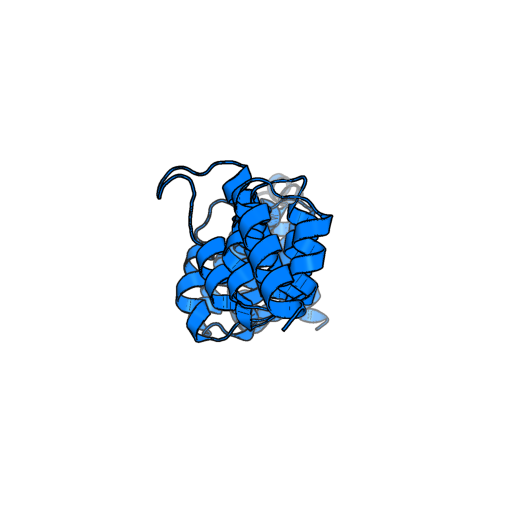8 -3.983 4.088 1.00 98.56 94 LEU A O 1
ATOM 748 N N . LEU A 1 95 ? -6.115 -1.951 3.502 1.00 98.56 95 LEU A N 1
ATOM 749 C CA . LEU A 1 95 ? -6.982 -1.818 2.328 1.00 98.56 95 LEU A CA 1
ATOM 750 C C . LEU A 1 95 ? -6.712 -2.912 1.286 1.00 98.56 95 LEU A C 1
ATOM 752 O O . LEU A 1 95 ? -7.665 -3.425 0.706 1.00 98.56 95 LEU A O 1
ATOM 756 N N . ASN A 1 96 ? -5.453 -3.314 1.083 1.00 98.00 96 ASN A N 1
ATOM 757 C CA . ASN A 1 96 ? -5.112 -4.433 0.194 1.00 98.00 96 ASN A CA 1
ATOM 758 C C . ASN A 1 96 ? -5.683 -5.772 0.684 1.00 98.00 96 ASN A C 1
ATOM 760 O O . ASN A 1 96 ? -6.116 -6.583 -0.129 1.00 98.00 96 ASN A O 1
ATOM 764 N N . GLY A 1 97 ? -5.729 -5.995 2.001 1.00 97.75 97 GLY A N 1
ATOM 765 C CA . GLY A 1 97 ? -6.327 -7.203 2.580 1.00 97.75 97 GLY A CA 1
ATOM 766 C C . GLY A 1 97 ? -7.861 -7.194 2.603 1.00 97.75 97 GLY A C 1
ATOM 767 O O . GLY A 1 97 ? -8.487 -8.234 2.424 1.00 97.75 97 GLY A O 1
ATOM 768 N N . ILE A 1 98 ? -8.478 -6.030 2.827 1.00 97.62 98 ILE A N 1
ATOM 769 C CA . ILE A 1 98 ? -9.942 -5.875 2.939 1.00 97.62 98 ILE A CA 1
ATOM 770 C C . ILE A 1 98 ? -10.608 -5.753 1.555 1.00 97.62 98 ILE A C 1
ATOM 772 O O . ILE A 1 98 ? -11.757 -6.169 1.370 1.00 97.62 98 ILE A O 1
ATOM 776 N N . GLY A 1 99 ? -9.891 -5.185 0.584 1.00 96.75 99 GLY A N 1
ATOM 777 C CA . GLY A 1 99 ? -10.429 -4.735 -0.695 1.00 96.75 99 GLY A CA 1
ATOM 778 C C . GLY A 1 99 ? -11.147 -3.387 -0.584 1.00 96.75 99 GLY A C 1
ATOM 779 O O . GLY A 1 99 ? -11.544 -2.944 0.495 1.00 96.75 99 GLY A O 1
ATOM 780 N N . ILE A 1 100 ? -11.338 -2.719 -1.723 1.00 97.12 100 ILE A N 1
ATOM 781 C CA . ILE A 1 100 ? -12.003 -1.411 -1.799 1.00 97.12 100 ILE A CA 1
ATOM 782 C C . ILE A 1 100 ? -13.028 -1.356 -2.928 1.00 97.12 100 ILE A C 1
ATOM 784 O O . ILE A 1 100 ? -12.945 -2.095 -3.906 1.00 97.12 100 ILE A O 1
ATOM 788 N N . ALA A 1 101 ? -14.001 -0.455 -2.794 1.00 96.62 101 ALA A N 1
ATOM 789 C CA . ALA A 1 101 ? -14.911 -0.121 -3.880 1.00 96.62 101 ALA A CA 1
ATOM 790 C C . ALA A 1 101 ? -14.210 0.778 -4.923 1.00 96.62 101 ALA A C 1
ATOM 792 O O . ALA A 1 101 ? -13.378 1.607 -4.536 1.00 96.62 101 ALA A O 1
ATOM 793 N N . PRO A 1 102 ? -14.583 0.705 -6.218 1.00 96.75 102 PRO A N 1
ATOM 794 C CA . PRO A 1 102 ? -13.979 1.529 -7.272 1.00 96.75 102 PRO A CA 1
ATOM 795 C C . PRO A 1 102 ? -14.021 3.039 -7.001 1.00 96.75 102 PRO A C 1
ATOM 797 O O . PRO A 1 102 ? -13.103 3.761 -7.372 1.00 96.75 102 PRO A O 1
ATOM 800 N N . GLN A 1 103 ? -15.043 3.530 -6.295 1.00 97.00 103 GLN A N 1
ATOM 801 C CA . GLN A 1 103 ? -15.170 4.947 -5.932 1.00 97.00 103 GLN A CA 1
ATOM 802 C C . GLN A 1 103 ? -14.014 5.474 -5.059 1.00 97.00 103 GLN A C 1
ATOM 804 O O . GLN A 1 103 ? -13.681 6.653 -5.138 1.00 97.00 103 GLN A O 1
ATOM 809 N N . HIS A 1 104 ? -13.359 4.612 -4.270 1.00 98.12 104 HIS A N 1
ATOM 810 C CA . HIS A 1 104 ? -12.212 4.998 -3.437 1.00 98.12 104 HIS A CA 1
ATOM 811 C C . HIS A 1 104 ? -10.932 5.200 -4.251 1.00 98.12 104 HIS A C 1
ATOM 813 O O . HIS A 1 104 ? -10.009 5.878 -3.797 1.00 98.12 104 HIS A O 1
ATOM 819 N N . TRP A 1 105 ? -10.874 4.643 -5.465 1.00 98.12 105 TRP A N 1
ATOM 820 C CA . TRP A 1 105 ? -9.698 4.735 -6.323 1.00 98.12 105 TRP A CA 1
ATOM 821 C C . TRP A 1 105 ? -9.328 6.182 -6.645 1.00 98.12 105 TRP A C 1
ATOM 823 O O . TRP A 1 105 ? -8.159 6.544 -6.586 1.00 98.12 105 TRP A O 1
ATOM 833 N N . GLN A 1 106 ? -10.319 7.042 -6.901 1.00 97.50 106 GLN A N 1
ATOM 834 C CA . GLN A 1 106 ? -10.070 8.449 -7.232 1.00 97.50 106 GLN A CA 1
ATOM 835 C C . GLN A 1 106 ? -9.323 9.202 -6.126 1.00 97.50 106 GLN A C 1
ATOM 837 O O . GLN A 1 106 ? -8.549 10.114 -6.413 1.00 97.50 106 GLN A O 1
ATOM 842 N N . THR A 1 107 ? -9.519 8.809 -4.867 1.00 98.25 107 THR A N 1
ATOM 843 C CA . THR A 1 107 ? -8.794 9.370 -3.724 1.00 98.25 107 THR A CA 1
ATOM 844 C C . THR A 1 107 ? -7.409 8.748 -3.582 1.00 98.25 107 THR A C 1
ATOM 846 O O . THR A 1 107 ? -6.444 9.469 -3.342 1.00 98.25 107 THR A O 1
ATOM 849 N N . LEU A 1 108 ? -7.294 7.429 -3.751 1.00 98.38 108 LEU A N 1
ATOM 850 C CA . LEU A 1 108 ? -6.045 6.691 -3.548 1.00 98.38 108 LEU A CA 1
ATOM 851 C C . LEU A 1 108 ? -5.045 6.836 -4.695 1.00 98.38 108 LEU A C 1
ATOM 853 O O . LEU A 1 108 ? -3.851 6.727 -4.447 1.00 98.38 108 LEU A O 1
ATOM 857 N N . ARG A 1 109 ? -5.488 7.129 -5.924 1.00 98.00 109 ARG A N 1
ATOM 858 C CA . ARG A 1 109 ? -4.594 7.261 -7.088 1.00 98.00 109 ARG A CA 1
ATOM 859 C C . ARG A 1 109 ? -3.501 8.312 -6.889 1.00 98.00 109 ARG A C 1
ATOM 861 O O . ARG A 1 109 ? -2.423 8.173 -7.443 1.00 98.00 109 ARG A O 1
ATOM 868 N N . ARG A 1 110 ? -3.749 9.328 -6.053 1.00 97.44 110 ARG A N 1
ATOM 869 C CA . ARG A 1 110 ? -2.753 10.358 -5.716 1.00 97.44 110 ARG A CA 1
ATOM 870 C C . ARG A 1 110 ? -1.540 9.802 -4.966 1.00 97.44 110 ARG A C 1
ATOM 872 O O . ARG A 1 110 ? -0.499 10.438 -4.947 1.00 97.44 110 ARG A O 1
ATOM 879 N N . LEU A 1 111 ? -1.669 8.615 -4.365 1.00 98.25 111 LEU A N 1
ATOM 880 C CA . LEU A 1 111 ? -0.559 7.933 -3.703 1.00 98.25 111 LEU A CA 1
ATOM 881 C C . LEU A 1 111 ? 0.504 7.437 -4.692 1.00 98.25 111 LEU A C 1
ATOM 883 O O . LEU A 1 111 ? 1.613 7.131 -4.276 1.00 98.25 111 LEU A O 1
ATOM 887 N N . LEU A 1 112 ? 0.198 7.374 -5.994 1.00 98.38 112 LEU A N 1
ATOM 888 C CA . LEU A 1 112 ? 1.180 7.018 -7.023 1.00 98.38 112 LEU A CA 1
ATOM 889 C C . LEU A 1 112 ? 2.274 8.088 -7.185 1.00 98.38 112 LEU A C 1
ATOM 891 O O . LEU A 1 112 ? 3.385 7.767 -7.612 1.00 98.38 112 LEU A O 1
ATOM 895 N N . ASP A 1 113 ? 1.973 9.328 -6.792 1.00 97.56 113 ASP A N 1
ATOM 896 C CA . ASP A 1 113 ? 2.890 10.468 -6.831 1.00 97.56 113 ASP A CA 1
ATOM 897 C C . ASP A 1 113 ? 3.679 10.645 -5.522 1.00 97.56 113 ASP A C 1
ATOM 899 O O . ASP A 1 113 ? 4.487 11.567 -5.400 1.00 97.56 113 ASP A O 1
ATOM 903 N N . GLU A 1 114 ? 3.466 9.773 -4.531 1.00 97.62 114 GLU A N 1
ATOM 904 C CA . GLU A 1 114 ? 4.177 9.854 -3.256 1.00 97.62 114 GLU A CA 1
ATOM 905 C C . GLU A 1 114 ? 5.662 9.500 -3.423 1.00 97.62 114 GLU A C 1
ATOM 907 O O . GLU A 1 114 ? 6.033 8.689 -4.287 1.00 97.62 114 GLU A O 1
ATOM 912 N N . PRO A 1 115 ? 6.535 10.102 -2.594 1.00 96.56 115 PRO A N 1
ATOM 913 C CA . PRO A 1 115 ? 7.942 9.733 -2.549 1.00 96.56 115 PRO A CA 1
ATOM 914 C C . PRO A 1 115 ? 8.154 8.360 -1.901 1.00 96.56 115 PRO A C 1
ATOM 916 O O . PRO A 1 115 ? 9.125 7.692 -2.226 1.00 96.56 115 PRO A O 1
ATOM 919 N N . ASP A 1 116 ? 7.255 7.952 -1.003 1.00 98.00 116 ASP A N 1
ATOM 920 C CA . ASP A 1 116 ? 7.350 6.695 -0.268 1.00 98.00 116 ASP A CA 1
ATOM 921 C C . ASP A 1 116 ? 6.988 5.491 -1.147 1.00 98.00 116 ASP A C 1
ATOM 923 O O . ASP A 1 116 ? 5.848 5.357 -1.605 1.00 98.00 116 ASP A O 1
ATOM 927 N N . GLU A 1 117 ? 7.943 4.590 -1.374 1.00 98.31 117 GLU A N 1
ATOM 928 C CA . GLU A 1 117 ? 7.754 3.471 -2.297 1.00 98.31 117 GLU A CA 1
ATOM 929 C C . GLU A 1 117 ? 6.728 2.449 -1.787 1.00 98.31 117 GLU A C 1
ATOM 931 O O . GLU A 1 117 ? 6.006 1.868 -2.598 1.00 98.31 117 GLU A O 1
ATOM 936 N N . GLU A 1 118 ? 6.602 2.252 -0.468 1.00 98.56 118 GLU A N 1
ATOM 937 C CA . GLU A 1 118 ? 5.598 1.342 0.104 1.00 98.56 118 GLU A CA 1
ATOM 938 C C . GLU A 1 118 ? 4.171 1.831 -0.184 1.00 98.56 118 GLU A C 1
ATOM 940 O O . GLU A 1 118 ? 3.301 1.032 -0.550 1.00 98.56 118 GLU A O 1
ATOM 945 N N . LEU A 1 119 ? 3.921 3.142 -0.075 1.00 98.62 119 LEU A N 1
ATOM 946 C CA . LEU A 1 119 ? 2.631 3.732 -0.444 1.00 98.62 119 LEU A CA 1
ATOM 947 C C . LEU A 1 119 ? 2.341 3.587 -1.941 1.00 98.62 119 LEU A C 1
ATOM 949 O O . LEU A 1 119 ? 1.223 3.206 -2.300 1.00 98.62 119 LEU A O 1
ATOM 953 N N . VAL A 1 120 ? 3.330 3.833 -2.808 1.00 98.69 120 VAL A N 1
ATOM 954 C CA . VAL A 1 120 ? 3.171 3.696 -4.266 1.00 98.69 120 VAL A CA 1
ATOM 955 C C . VAL A 1 120 ? 2.857 2.248 -4.647 1.00 98.69 120 VAL A C 1
ATOM 957 O O . VAL A 1 120 ? 1.902 1.999 -5.389 1.00 98.69 120 VAL A O 1
ATOM 960 N N . VAL A 1 121 ? 3.614 1.278 -4.128 1.00 98.69 121 VAL A N 1
ATOM 961 C CA . VAL A 1 121 ? 3.399 -0.154 -4.395 1.00 98.69 121 VAL A CA 1
ATOM 962 C C . VAL A 1 121 ? 2.054 -0.610 -3.832 1.00 98.69 121 VAL A C 1
ATOM 964 O O . VAL A 1 121 ? 1.277 -1.258 -4.536 1.00 98.69 121 VAL A O 1
ATOM 967 N N . GLY A 1 122 ? 1.722 -0.214 -2.601 1.00 98.44 122 GLY A N 1
ATOM 968 C CA . GLY A 1 122 ? 0.442 -0.529 -1.972 1.00 98.44 122 GLY A CA 1
ATOM 969 C C . GLY A 1 122 ? -0.760 0.016 -2.749 1.00 98.44 122 GLY A C 1
ATOM 970 O O . GLY A 1 122 ? -1.747 -0.699 -2.926 1.00 98.44 122 GLY A O 1
ATOM 971 N N . ALA A 1 123 ? -0.682 1.249 -3.253 1.00 98.69 123 ALA A N 1
ATOM 972 C CA . ALA A 1 123 ? -1.721 1.838 -4.097 1.00 98.69 123 ALA A CA 1
ATOM 973 C C . ALA A 1 123 ? -1.794 1.168 -5.477 1.00 98.69 123 ALA A C 1
ATOM 975 O O . ALA A 1 123 ? -2.887 0.935 -5.993 1.00 98.69 123 ALA A O 1
ATOM 976 N N . SER A 1 124 ? -0.647 0.800 -6.049 1.00 98.75 124 SER A N 1
ATOM 977 C CA . SER A 1 124 ? -0.569 0.090 -7.328 1.00 98.75 124 SER A CA 1
ATOM 978 C C . SER A 1 124 ? -1.286 -1.261 -7.271 1.00 98.75 124 SER A C 1
ATOM 980 O O . SER A 1 124 ? -2.089 -1.553 -8.157 1.00 98.75 124 SER A O 1
ATOM 982 N N . LYS A 1 125 ? -1.087 -2.039 -6.194 1.00 98.50 125 LYS A N 1
ATOM 983 C CA . LYS A 1 125 ? -1.793 -3.314 -5.952 1.00 98.50 125 LYS A CA 1
ATOM 984 C C . LYS A 1 125 ? -3.313 -3.145 -5.947 1.00 98.50 125 LYS A C 1
ATOM 986 O O . LYS A 1 125 ? -4.019 -3.897 -6.617 1.00 98.50 125 LYS A O 1
ATOM 991 N N . LEU A 1 126 ? -3.821 -2.120 -5.259 1.00 98.19 126 LEU A N 1
ATOM 992 C CA . LEU A 1 126 ? -5.252 -1.800 -5.262 1.00 98.19 126 LEU A CA 1
ATOM 993 C C . LEU A 1 126 ? -5.740 -1.460 -6.676 1.00 98.19 126 LEU A C 1
ATOM 995 O O . LEU A 1 126 ? -6.753 -1.997 -7.133 1.00 98.19 126 LEU A O 1
ATOM 999 N N . GLY A 1 127 ? -4.993 -0.606 -7.379 1.00 98.19 127 GLY A N 1
ATOM 1000 C CA . GLY A 1 127 ? -5.338 -0.122 -8.711 1.00 98.19 127 GLY A CA 1
ATOM 1001 C C . GLY A 1 127 ? -5.422 -1.215 -9.774 1.00 98.19 127 GLY A C 1
ATOM 1002 O O . GLY A 1 127 ? -6.280 -1.133 -10.646 1.00 98.19 127 GLY A O 1
ATOM 1003 N N . MET A 1 128 ? -4.634 -2.289 -9.688 1.00 96.88 128 MET A N 1
ATOM 1004 C CA . MET A 1 128 ? -4.687 -3.387 -10.669 1.00 96.88 128 MET A CA 1
ATOM 1005 C C . MET A 1 128 ? -6.106 -3.918 -10.919 1.00 96.88 128 MET A C 1
ATOM 1007 O O . MET A 1 128 ? -6.476 -4.200 -12.059 1.00 96.88 128 MET A O 1
ATOM 1011 N N . SER A 1 129 ? -6.903 -4.032 -9.854 1.00 94.56 129 SER A N 1
ATOM 1012 C CA . SER A 1 129 ? -8.230 -4.655 -9.903 1.00 94.56 129 SER A CA 1
ATOM 1013 C C . SER A 1 129 ? -9.375 -3.689 -10.221 1.00 94.56 129 SER A C 1
ATOM 1015 O O . SER A 1 129 ? -10.396 -4.112 -10.760 1.00 94.56 129 SER A O 1
ATOM 1017 N N . ILE A 1 130 ? -9.222 -2.399 -9.908 1.00 96.75 130 ILE A N 1
ATOM 1018 C CA . ILE A 1 130 ? -10.320 -1.416 -9.968 1.00 96.75 130 ILE A CA 1
ATOM 1019 C C . ILE A 1 130 ? -10.045 -0.225 -10.885 1.00 96.75 130 ILE A C 1
ATOM 1021 O O . ILE A 1 130 ? -10.977 0.507 -11.220 1.00 96.75 130 ILE A O 1
ATOM 1025 N N . ALA A 1 131 ? -8.784 0.020 -11.238 1.00 97.62 131 ALA A N 1
ATOM 1026 C CA . ALA A 1 131 ? -8.396 1.208 -11.973 1.00 97.62 131 ALA A CA 1
ATOM 1027 C C . ALA A 1 131 ? -8.754 1.085 -13.456 1.00 97.62 131 ALA A C 1
ATOM 1029 O O . ALA A 1 131 ? -8.838 -0.008 -14.029 1.00 97.62 131 ALA A O 1
ATOM 1030 N N . SER A 1 132 ? -8.947 2.241 -14.088 1.00 97.88 132 SER A N 1
ATOM 1031 C CA . SER A 1 132 ? -9.133 2.319 -15.533 1.00 97.88 132 SER A CA 1
ATOM 1032 C C . SER A 1 132 ? -7.874 1.848 -16.271 1.00 97.88 132 SER A C 1
ATOM 1034 O O . SER A 1 132 ? -6.775 1.842 -15.720 1.00 97.88 132 SER A O 1
ATOM 1036 N N . ARG A 1 133 ? -7.998 1.497 -17.556 1.00 97.75 133 ARG A N 1
ATOM 1037 C CA . ARG A 1 133 ? -6.829 1.136 -18.378 1.00 97.75 133 ARG A CA 1
ATOM 1038 C C . ARG A 1 133 ? -5.785 2.261 -18.441 1.00 97.75 133 ARG A C 1
ATOM 1040 O O . ARG A 1 133 ? -4.594 1.981 -18.516 1.00 97.75 133 ARG A O 1
ATOM 1047 N N . GLU A 1 134 ? -6.227 3.517 -18.430 1.00 97.81 134 GLU A N 1
ATOM 1048 C CA . GLU A 1 134 ? -5.343 4.686 -18.413 1.00 97.81 134 GLU A CA 1
ATOM 1049 C C . GLU A 1 134 ? -4.554 4.768 -17.103 1.00 97.81 134 GLU A C 1
ATOM 1051 O O . GLU A 1 134 ? -3.328 4.842 -17.128 1.00 97.81 134 GLU A O 1
ATOM 1056 N N . ASP A 1 135 ? -5.236 4.640 -15.965 1.00 98.25 135 ASP A N 1
ATOM 1057 C CA . ASP A 1 135 ? -4.583 4.617 -14.655 1.00 98.25 135 ASP A CA 1
ATOM 1058 C C . ASP A 1 135 ? -3.633 3.418 -14.511 1.00 98.25 135 ASP A C 1
ATOM 1060 O O . ASP A 1 135 ? -2.551 3.556 -13.950 1.00 98.25 135 ASP A O 1
ATOM 1064 N N . ARG A 1 136 ? -3.989 2.239 -15.046 1.00 98.56 136 ARG A N 1
ATOM 1065 C CA . ARG A 1 136 ? -3.098 1.066 -15.032 1.00 98.56 136 ARG A CA 1
ATOM 1066 C C . ARG A 1 136 ? -1.821 1.299 -15.835 1.00 98.56 136 ARG A C 1
ATOM 1068 O O . ARG A 1 136 ? -0.760 0.883 -15.387 1.00 98.56 136 ARG A O 1
ATOM 1075 N N . ARG A 1 137 ? -1.886 2.026 -16.957 1.00 98.31 137 ARG A N 1
ATOM 1076 C CA . ARG A 1 137 ? -0.678 2.476 -17.674 1.00 98.31 137 ARG A CA 1
ATOM 1077 C C . ARG A 1 137 ? 0.154 3.440 -16.831 1.00 98.31 137 ARG A C 1
ATOM 1079 O O . ARG A 1 137 ? 1.370 3.294 -16.793 1.00 98.31 137 ARG A O 1
ATOM 1086 N N . ALA A 1 138 ? -0.478 4.383 -16.130 1.00 98.12 138 ALA A N 1
ATOM 1087 C CA . ALA A 1 138 ? 0.230 5.297 -15.231 1.00 98.12 138 ALA A CA 1
ATOM 1088 C C . ALA A 1 138 ? 0.924 4.550 -14.076 1.00 98.12 138 ALA A C 1
ATOM 1090 O O . ALA A 1 138 ? 2.081 4.834 -13.765 1.00 98.12 138 ALA A O 1
ATOM 1091 N N . ILE A 1 139 ? 0.258 3.542 -13.499 1.00 98.56 139 ILE A N 1
ATOM 1092 C CA . ILE A 1 139 ? 0.845 2.617 -12.520 1.00 98.56 139 ILE A CA 1
ATOM 1093 C C . ILE A 1 139 ? 2.068 1.919 -13.121 1.00 98.56 139 ILE A C 1
ATOM 1095 O O . ILE A 1 139 ? 3.145 1.966 -12.529 1.00 98.56 139 ILE A O 1
ATOM 1099 N N . SER A 1 140 ? 1.934 1.309 -14.305 1.00 98.56 140 SER A N 1
ATOM 1100 C CA . SER A 1 140 ? 3.048 0.628 -14.973 1.00 98.56 140 SER A CA 1
ATOM 1101 C C . SER A 1 140 ? 4.243 1.556 -15.193 1.00 98.56 140 SER A C 1
ATOM 1103 O O . SER A 1 140 ? 5.352 1.208 -14.793 1.00 98.56 140 SER A O 1
ATOM 1105 N N . HIS A 1 141 ? 4.013 2.752 -15.739 1.00 98.25 141 HIS A N 1
ATOM 1106 C CA . HIS A 1 141 ? 5.053 3.758 -15.963 1.00 98.25 141 HIS A CA 1
ATOM 1107 C C . HIS A 1 141 ? 5.803 4.101 -14.670 1.00 98.25 141 HIS A C 1
ATOM 1109 O O . HIS A 1 141 ? 7.036 4.051 -14.600 1.00 98.25 141 HIS A O 1
ATOM 1115 N N . ARG A 1 142 ? 5.052 4.389 -13.598 1.00 98.19 142 ARG A N 1
ATOM 1116 C CA . ARG A 1 142 ? 5.620 4.721 -12.286 1.00 98.19 142 ARG A CA 1
ATOM 1117 C C . ARG A 1 142 ? 6.472 3.578 -11.734 1.00 98.19 142 ARG A C 1
ATOM 1119 O O . ARG A 1 142 ? 7.590 3.811 -11.275 1.00 98.19 142 ARG A O 1
ATOM 1126 N N . LEU A 1 143 ? 5.973 2.347 -11.810 1.00 98.56 143 LEU A N 1
ATOM 1127 C CA . LEU A 1 143 ? 6.646 1.158 -11.291 1.00 98.56 143 LEU A CA 1
ATOM 1128 C C . LEU A 1 143 ? 7.901 0.768 -12.087 1.00 98.56 143 LEU A C 1
ATOM 1130 O O . LEU A 1 143 ? 8.897 0.374 -11.482 1.00 98.56 143 LEU A O 1
ATOM 1134 N N . ILE A 1 144 ? 7.913 0.951 -13.411 1.00 98.38 144 ILE A N 1
ATOM 1135 C CA . ILE A 1 144 ? 9.116 0.777 -14.250 1.00 98.38 144 ILE A CA 1
ATOM 1136 C C . ILE A 1 144 ? 10.232 1.726 -13.791 1.00 98.38 144 ILE A C 1
ATOM 1138 O O . ILE A 1 144 ? 11.402 1.339 -13.717 1.00 98.38 144 ILE A O 1
ATOM 1142 N N . GLY A 1 145 ? 9.878 2.960 -13.421 1.00 97.38 145 GLY A N 1
ATOM 1143 C CA . GLY A 1 145 ? 10.809 3.916 -12.826 1.00 97.38 145 GLY A CA 1
ATOM 1144 C C . GLY A 1 145 ? 11.351 3.472 -11.460 1.00 97.38 145 GLY A C 1
ATOM 1145 O O . GLY A 1 145 ? 12.522 3.711 -11.155 1.00 97.38 145 GLY A O 1
ATOM 1146 N N . LEU A 1 146 ? 10.536 2.794 -10.652 1.00 97.88 146 LEU A N 1
ATOM 1147 C CA . LEU A 1 146 ? 10.880 2.424 -9.277 1.00 97.88 146 LEU A CA 1
ATOM 1148 C C . LEU A 1 146 ? 11.579 1.070 -9.130 1.00 97.88 146 LEU A C 1
ATOM 1150 O O . LEU A 1 146 ? 12.316 0.904 -8.165 1.00 97.88 146 LEU A O 1
ATOM 1154 N N . VAL A 1 147 ? 11.419 0.128 -10.064 1.00 97.62 147 VAL A N 1
ATOM 1155 C CA . VAL A 1 147 ? 11.809 -1.289 -9.878 1.00 97.62 147 VAL A CA 1
ATOM 1156 C C . VAL A 1 147 ? 13.255 -1.522 -9.405 1.00 97.62 147 VAL A C 1
ATOM 1158 O O . VAL A 1 147 ? 13.517 -2.483 -8.694 1.00 97.62 147 VAL A O 1
ATOM 1161 N N . ALA A 1 148 ? 14.198 -0.642 -9.752 1.00 95.38 148 ALA A N 1
ATOM 1162 C CA . ALA A 1 148 ? 15.598 -0.745 -9.319 1.00 95.38 148 ALA A CA 1
ATOM 1163 C C . ALA A 1 148 ? 15.983 0.169 -8.149 1.00 95.38 148 ALA A C 1
ATOM 1165 O O . ALA A 1 148 ? 17.070 0.024 -7.597 1.00 95.38 148 ALA A O 1
ATOM 1166 N N . LEU A 1 149 ? 15.135 1.146 -7.827 1.00 96.44 149 LEU A N 1
ATOM 1167 C CA . LEU A 1 149 ? 15.364 2.117 -6.757 1.00 96.44 149 LEU A CA 1
ATOM 1168 C C . LEU A 1 149 ? 14.670 1.695 -5.462 1.00 96.44 149 LEU A C 1
ATOM 1170 O O . LEU A 1 149 ? 15.146 2.022 -4.380 1.00 96.44 149 LEU A O 1
ATOM 1174 N N . ALA A 1 150 ? 13.569 0.952 -5.582 1.00 97.12 150 ALA A N 1
ATOM 1175 C CA . ALA A 1 150 ? 12.811 0.471 -4.447 1.00 97.12 150 ALA A CA 1
ATOM 1176 C C . ALA A 1 150 ? 13.649 -0.488 -3.577 1.00 97.12 150 ALA A C 1
ATOM 1178 O O . ALA A 1 150 ? 14.458 -1.267 -4.110 1.00 97.12 150 ALA A O 1
ATOM 1179 N N . PRO A 1 151 ? 13.428 -0.488 -2.249 1.00 96.88 151 PRO A N 1
ATOM 1180 C CA . PRO A 1 151 ? 13.977 -1.492 -1.348 1.00 96.88 151 PRO A CA 1
ATOM 1181 C C . PRO A 1 151 ? 13.747 -2.915 -1.863 1.00 96.88 151 PRO A C 1
ATOM 1183 O O . PRO A 1 151 ? 12.692 -3.220 -2.416 1.00 96.88 151 PRO A O 1
ATOM 1186 N N . TRP A 1 152 ? 14.716 -3.805 -1.638 1.00 95.69 152 TRP A N 1
ATOM 1187 C CA . TRP A 1 152 ? 14.704 -5.169 -2.184 1.00 95.69 152 TRP A CA 1
ATOM 1188 C C . TRP A 1 152 ? 13.407 -5.944 -1.891 1.00 95.69 152 TRP A C 1
ATOM 1190 O O . TRP A 1 152 ? 12.948 -6.698 -2.742 1.00 95.69 152 TRP A O 1
ATOM 1200 N N . HIS A 1 153 ? 12.786 -5.721 -0.728 1.00 96.06 153 HIS A N 1
ATOM 1201 C CA . HIS A 1 153 ? 11.551 -6.396 -0.321 1.00 96.06 153 HIS A CA 1
ATOM 1202 C C . HIS A 1 153 ? 10.304 -5.926 -1.092 1.00 96.06 153 HIS A C 1
ATOM 1204 O O . HIS A 1 153 ? 9.294 -6.616 -1.067 1.00 96.06 153 HIS A O 1
ATOM 1210 N N . LEU A 1 154 ? 10.363 -4.779 -1.782 1.00 97.94 154 LEU A N 1
ATOM 1211 C CA . LEU A 1 154 ? 9.299 -4.295 -2.669 1.00 97.94 154 LEU A CA 1
ATOM 1212 C C . LEU A 1 154 ? 9.540 -4.657 -4.136 1.00 97.94 154 LEU A C 1
ATOM 1214 O O . LEU A 1 154 ? 8.621 -4.560 -4.942 1.00 97.94 154 LEU A O 1
ATOM 1218 N N . GLN A 1 155 ? 10.757 -5.051 -4.518 1.00 97.62 155 GLN A N 1
ATOM 1219 C CA . GLN A 1 155 ? 11.070 -5.318 -5.925 1.00 97.62 155 GLN A CA 1
ATOM 1220 C C . GLN A 1 155 ? 10.269 -6.500 -6.472 1.00 97.62 155 GLN A C 1
ATOM 1222 O O . GLN A 1 155 ? 9.775 -6.422 -7.591 1.00 97.62 155 GLN A O 1
ATOM 1227 N N . GLU A 1 156 ? 10.091 -7.556 -5.676 1.00 96.88 156 GLU A N 1
ATOM 1228 C CA . GLU A 1 156 ? 9.264 -8.708 -6.052 1.00 96.88 156 GLU A CA 1
ATOM 1229 C C . GLU A 1 156 ? 7.806 -8.296 -6.290 1.00 96.88 156 GLU A C 1
ATOM 1231 O O . GLU A 1 156 ? 7.255 -8.584 -7.349 1.00 96.88 156 GLU A O 1
ATOM 1236 N N . ASP A 1 157 ? 7.231 -7.508 -5.376 1.00 98.00 157 ASP A N 1
ATOM 1237 C CA . ASP A 1 157 ? 5.886 -6.951 -5.532 1.00 98.00 157 ASP A CA 1
ATOM 1238 C C . ASP A 1 157 ? 5.754 -6.105 -6.808 1.00 98.00 157 ASP A C 1
ATOM 1240 O O . ASP A 1 157 ? 4.757 -6.200 -7.524 1.00 98.00 157 ASP A O 1
ATOM 1244 N N . ILE A 1 158 ? 6.754 -5.274 -7.115 1.00 98.50 158 ILE A N 1
ATOM 1245 C CA . ILE A 1 158 ? 6.772 -4.455 -8.333 1.00 98.50 158 ILE A CA 1
ATOM 1246 C C . ILE A 1 158 ? 6.818 -5.339 -9.584 1.00 98.50 158 ILE A C 1
ATOM 1248 O O . ILE A 1 158 ? 6.070 -5.093 -10.534 1.00 98.50 158 ILE A O 1
ATOM 1252 N N . GLU A 1 159 ? 7.680 -6.358 -9.598 1.00 97.69 159 GLU A N 1
ATOM 1253 C CA . GLU A 1 159 ? 7.777 -7.314 -10.703 1.00 97.69 159 GLU A CA 1
ATOM 1254 C C . GLU A 1 159 ? 6.453 -8.059 -10.912 1.00 97.69 159 GLU A C 1
ATOM 1256 O O . GLU A 1 159 ? 6.014 -8.202 -12.056 1.00 97.69 159 GLU A O 1
ATOM 1261 N N . ASP A 1 160 ? 5.790 -8.485 -9.837 1.00 97.75 160 ASP A N 1
ATOM 1262 C CA . ASP A 1 160 ? 4.505 -9.186 -9.885 1.00 97.75 160 ASP A CA 1
ATOM 1263 C C . ASP A 1 160 ? 3.388 -8.289 -10.431 1.00 97.75 160 ASP A C 1
ATOM 1265 O O . ASP A 1 160 ? 2.638 -8.702 -11.320 1.00 97.75 160 ASP A O 1
ATOM 1269 N N . ILE A 1 161 ? 3.316 -7.033 -9.975 1.00 98.44 161 ILE A N 1
ATOM 1270 C CA . ILE A 1 161 ? 2.343 -6.053 -10.478 1.00 98.44 161 ILE A CA 1
ATOM 1271 C C . ILE A 1 161 ? 2.572 -5.789 -11.968 1.00 98.44 161 ILE A C 1
ATOM 1273 O O . ILE A 1 161 ? 1.626 -5.841 -12.753 1.00 98.44 161 ILE A O 1
ATOM 1277 N N . LEU A 1 162 ? 3.814 -5.526 -12.387 1.00 98.44 162 LEU A N 1
ATOM 1278 C CA . LEU A 1 162 ? 4.135 -5.286 -13.798 1.00 98.44 162 LEU A CA 1
ATOM 1279 C C . LEU A 1 162 ? 3.854 -6.519 -14.663 1.00 98.44 162 LEU A C 1
ATOM 1281 O O . LEU A 1 162 ? 3.347 -6.377 -15.775 1.00 98.44 162 LEU A O 1
ATOM 1285 N N . THR A 1 163 ? 4.108 -7.719 -14.135 1.00 97.88 163 THR A N 1
ATOM 1286 C CA . THR A 1 163 ? 3.779 -8.984 -14.805 1.00 97.88 163 THR A CA 1
ATOM 1287 C C . THR A 1 163 ? 2.272 -9.106 -15.035 1.00 97.88 163 THR A C 1
ATOM 1289 O O . THR A 1 163 ? 1.831 -9.411 -16.142 1.00 97.88 163 THR A O 1
ATOM 1292 N N . ALA A 1 164 ? 1.469 -8.813 -14.013 1.00 97.50 164 ALA A N 1
ATOM 1293 C CA . ALA A 1 164 ? 0.013 -8.846 -14.102 1.00 97.50 164 ALA A CA 1
ATOM 1294 C C . ALA A 1 164 ? -0.575 -7.720 -14.977 1.00 97.50 164 ALA A C 1
ATOM 1296 O O . ALA A 1 164 ? -1.665 -7.874 -15.522 1.00 97.50 164 ALA A O 1
ATOM 1297 N N . LEU A 1 165 ? 0.154 -6.615 -15.156 1.00 97.75 165 LEU A N 1
ATOM 1298 C CA . LEU A 1 165 ? -0.172 -5.509 -16.063 1.00 97.75 165 LEU A CA 1
ATOM 1299 C C . LEU A 1 165 ? 0.538 -5.640 -17.423 1.00 97.75 165 LEU A C 1
ATOM 1301 O O . LEU A 1 165 ? 0.940 -4.637 -18.017 1.00 97.75 165 LEU A O 1
ATOM 1305 N N . LYS A 1 166 ? 0.751 -6.865 -17.925 1.00 97.88 166 LYS A N 1
ATOM 1306 C CA . LYS A 1 166 ? 1.470 -7.128 -19.189 1.00 97.88 166 LYS A CA 1
ATOM 1307 C C . LYS A 1 166 ? 0.923 -6.312 -20.363 1.00 97.88 166 LYS A C 1
ATOM 1309 O O . LYS A 1 166 ? 1.701 -5.691 -21.086 1.00 97.88 166 LYS A O 1
ATOM 1314 N N . ASP A 1 167 ? -0.397 -6.267 -20.527 1.00 97.31 167 ASP A N 1
ATOM 1315 C CA . ASP A 1 167 ? -1.052 -5.570 -21.643 1.00 97.31 167 ASP A CA 1
ATOM 1316 C C . ASP A 1 167 ? -0.833 -4.049 -21.615 1.00 97.31 167 ASP A C 1
ATOM 1318 O O . ASP A 1 167 ? -0.849 -3.386 -22.659 1.00 97.31 167 ASP A O 1
ATOM 1322 N N . GLU A 1 168 ? -0.646 -3.476 -20.427 1.00 98.12 168 GLU A N 1
ATOM 1323 C CA . GLU A 1 168 ? -0.368 -2.058 -20.231 1.00 98.12 168 GLU A CA 1
ATOM 1324 C C . GLU A 1 168 ? 1.131 -1.725 -20.228 1.00 98.12 168 GLU A C 1
ATOM 1326 O O . GLU A 1 168 ? 1.495 -0.637 -20.671 1.00 98.12 168 GLU A O 1
ATOM 1331 N N . SER A 1 169 ? 1.994 -2.642 -19.780 1.00 97.62 169 SER A N 1
ATOM 1332 C CA . SER A 1 169 ? 3.414 -2.370 -19.509 1.00 97.62 169 SER A CA 1
ATOM 1333 C C . SER A 1 16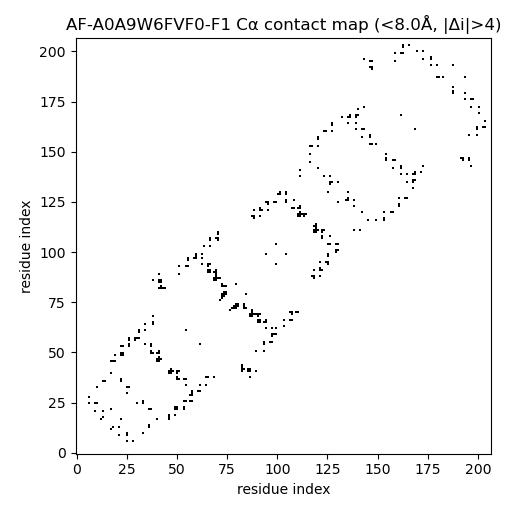9 ? 4.391 -2.887 -20.569 1.00 97.62 169 SER A C 1
ATOM 1335 O O . SER A 1 169 ? 5.485 -2.335 -20.703 1.00 97.62 169 SER A O 1
ATOM 1337 N N . ALA A 1 170 ? 4.034 -3.909 -21.357 1.00 97.56 170 ALA A N 1
ATOM 1338 C CA . ALA A 1 170 ? 4.990 -4.620 -22.215 1.00 97.56 170 ALA A CA 1
ATOM 1339 C C . ALA A 1 170 ? 5.715 -3.712 -23.222 1.00 97.56 170 ALA A C 1
ATOM 1341 O O . ALA A 1 170 ? 6.931 -3.824 -23.394 1.00 97.56 170 ALA A O 1
ATOM 1342 N N . GLY A 1 171 ? 4.986 -2.795 -23.866 1.00 97.81 171 GLY A N 1
ATOM 1343 C CA . GLY A 1 171 ? 5.566 -1.868 -24.840 1.00 97.81 171 GLY A CA 1
ATOM 1344 C C . GLY A 1 171 ? 6.566 -0.897 -24.210 1.00 97.81 171 GLY A C 1
ATOM 1345 O O . GLY A 1 171 ? 7.629 -0.644 -24.776 1.00 97.81 171 GLY A O 1
ATOM 1346 N N . GLU A 1 172 ? 6.257 -0.395 -23.017 1.00 97.94 172 GLU A N 1
ATOM 1347 C CA . GLU A 1 172 ? 7.123 0.535 -22.301 1.00 97.94 172 GLU A CA 1
ATOM 1348 C C . GLU A 1 172 ? 8.379 -0.158 -21.764 1.00 97.94 172 GLU A C 1
ATOM 1350 O O . GLU A 1 172 ? 9.490 0.334 -21.961 1.00 97.94 172 GLU A O 1
ATOM 1355 N N . ILE A 1 173 ? 8.221 -1.351 -21.182 1.00 98.25 173 ILE A N 1
ATOM 1356 C CA . ILE A 1 173 ? 9.340 -2.188 -20.738 1.00 98.25 173 ILE A CA 1
ATOM 1357 C C . ILE A 1 173 ? 10.274 -2.494 -21.912 1.00 98.25 173 ILE A C 1
ATOM 1359 O O . ILE A 1 173 ? 11.489 -2.346 -21.784 1.00 98.25 173 ILE A O 1
ATOM 1363 N N . ALA A 1 174 ? 9.731 -2.883 -23.070 1.00 98.25 174 ALA A N 1
ATOM 1364 C CA . ALA A 1 174 ? 10.534 -3.130 -24.265 1.00 98.25 174 ALA A CA 1
ATOM 1365 C C . ALA A 1 174 ? 11.298 -1.876 -24.722 1.00 98.25 174 ALA A C 1
ATOM 1367 O O . ALA A 1 174 ? 12.471 -1.978 -25.087 1.00 98.25 174 ALA A O 1
ATOM 1368 N N . GLY A 1 175 ? 10.667 -0.700 -24.657 1.00 98.00 175 GLY A N 1
ATOM 1369 C CA . GLY A 1 175 ? 11.302 0.584 -24.952 1.00 98.00 175 GLY A CA 1
ATOM 1370 C C . GLY A 1 175 ? 12.470 0.904 -24.014 1.00 98.00 175 GLY A C 1
ATOM 1371 O O . GLY A 1 175 ? 13.574 1.180 -24.488 1.00 98.00 175 GLY A O 1
ATOM 1372 N N . GLU A 1 176 ? 12.259 0.802 -22.701 1.00 98.06 176 GLU A N 1
ATOM 1373 C CA . GLU A 1 176 ? 13.282 1.073 -21.678 1.00 98.06 176 GLU A CA 1
ATOM 1374 C C . GLU A 1 176 ? 14.451 0.072 -21.777 1.00 98.06 176 GLU A C 1
ATOM 1376 O O . GLU A 1 176 ? 15.620 0.465 -21.724 1.00 98.06 176 GLU A O 1
ATOM 1381 N N . VAL A 1 177 ? 14.166 -1.215 -22.017 1.00 98.12 177 VAL A N 1
ATOM 1382 C CA . VAL A 1 177 ? 15.191 -2.246 -22.268 1.00 98.12 177 VAL A CA 1
ATOM 1383 C C . VAL A 1 177 ? 15.989 -1.930 -23.534 1.00 98.12 177 VAL A C 1
ATOM 1385 O O . VAL A 1 177 ? 17.221 -1.970 -23.512 1.00 98.12 177 VAL A O 1
ATOM 1388 N N . ALA A 1 178 ? 15.325 -1.583 -24.640 1.00 98.19 178 ALA A N 1
ATOM 1389 C CA . ALA A 1 178 ? 15.995 -1.230 -25.891 1.00 98.19 178 ALA A CA 1
ATOM 1390 C C . ALA A 1 178 ? 16.868 0.026 -25.744 1.00 98.19 178 ALA A C 1
ATOM 1392 O O . ALA A 1 178 ? 17.965 0.081 -26.300 1.00 98.19 178 ALA A O 1
ATOM 1393 N N . GLN A 1 179 ? 16.414 1.024 -24.983 1.00 97.75 179 GLN A N 1
ATOM 1394 C CA . GLN A 1 179 ? 17.185 2.230 -24.691 1.00 97.75 179 GLN A CA 1
ATOM 1395 C C . GLN A 1 179 ? 18.435 1.915 -23.865 1.00 97.75 179 GLN A C 1
ATOM 1397 O O . GLN A 1 179 ? 19.531 2.337 -24.234 1.00 97.75 179 GLN A O 1
ATOM 1402 N N . ARG A 1 180 ? 18.297 1.145 -22.782 1.00 96.75 180 ARG A N 1
ATOM 1403 C CA . ARG A 1 180 ? 19.420 0.759 -21.912 1.00 96.75 180 ARG A CA 1
ATOM 1404 C C . ARG A 1 180 ? 20.421 -0.144 -22.617 1.00 96.75 180 ARG A C 1
ATOM 1406 O O . ARG A 1 180 ? 21.621 0.002 -22.417 1.00 96.75 180 ARG A O 1
ATOM 1413 N N . ASN A 1 181 ? 19.965 -0.993 -23.535 1.00 97.50 181 ASN A N 1
ATOM 1414 C CA . ASN A 1 181 ? 20.850 -1.825 -24.350 1.00 97.50 181 ASN A CA 1
ATOM 1415 C C . ASN A 1 181 ? 21.774 -1.040 -25.295 1.00 97.50 181 ASN A C 1
ATOM 1417 O O . ASN A 1 181 ? 22.765 -1.602 -25.756 1.00 97.50 181 ASN A O 1
ATOM 1421 N N . LYS A 1 182 ? 21.500 0.246 -25.556 1.00 97.69 182 LYS A N 1
ATOM 1422 C CA . LYS A 1 182 ? 22.400 1.127 -26.321 1.00 97.69 182 LYS A CA 1
ATOM 1423 C C . LYS A 1 182 ? 23.581 1.645 -25.494 1.00 97.69 182 LYS A C 1
ATOM 1425 O O . LYS A 1 182 ? 24.484 2.254 -26.061 1.00 97.69 182 LYS A O 1
ATOM 1430 N N . GLN A 1 183 ? 23.568 1.458 -24.174 1.00 96.69 183 GLN A N 1
ATOM 1431 C CA . GLN A 1 183 ? 24.661 1.890 -23.311 1.00 96.69 183 GLN A CA 1
ATOM 1432 C C . GLN A 1 183 ? 25.905 0.994 -23.489 1.00 96.69 183 GLN A C 1
ATOM 1434 O O . GLN A 1 183 ? 25.775 -0.185 -23.841 1.00 96.69 183 GLN A O 1
ATOM 1439 N N . PRO A 1 184 ? 27.111 1.525 -23.217 1.00 97.44 184 PRO A N 1
ATOM 1440 C CA . PRO A 1 184 ? 28.339 0.741 -23.103 1.00 97.44 184 PRO A CA 1
ATOM 1441 C C . PRO A 1 184 ? 28.183 -0.513 -22.229 1.00 97.44 184 PRO A C 1
ATOM 1443 O O . PRO A 1 184 ? 27.415 -0.529 -21.267 1.00 97.44 184 PRO A O 1
ATOM 1446 N N . GLU A 1 185 ? 28.891 -1.588 -22.579 1.00 96.94 185 GLU A N 1
ATOM 1447 C CA . GLU A 1 185 ? 28.765 -2.896 -21.920 1.00 96.94 185 GLU A CA 1
ATOM 1448 C C . GLU A 1 185 ? 29.060 -2.852 -20.414 1.00 96.94 185 GLU A C 1
ATOM 1450 O O . GLU A 1 185 ? 28.350 -3.482 -19.633 1.00 96.94 185 GLU A O 1
ATOM 1455 N N . ASP A 1 186 ? 30.041 -2.056 -19.996 1.00 96.00 186 ASP A N 1
ATOM 1456 C CA . ASP A 1 186 ? 30.410 -1.856 -18.594 1.00 96.00 186 ASP A CA 1
ATOM 1457 C C . ASP A 1 186 ? 29.288 -1.198 -17.776 1.00 96.00 186 ASP A C 1
ATOM 1459 O O . ASP A 1 186 ? 29.044 -1.593 -16.632 1.00 96.00 186 ASP A O 1
ATOM 1463 N N . LEU A 1 187 ? 28.561 -0.245 -18.373 1.00 95.81 187 LEU A N 1
ATOM 1464 C CA . LEU A 1 187 ? 27.386 0.371 -17.755 1.00 95.81 187 LEU A CA 1
ATOM 1465 C C . LEU A 1 187 ? 26.209 -0.606 -17.711 1.00 95.81 187 LEU A C 1
ATOM 1467 O O . LEU A 1 187 ? 25.586 -0.765 -16.660 1.00 95.81 187 LEU A O 1
ATOM 1471 N N . ARG A 1 188 ? 25.953 -1.330 -18.808 1.00 96.12 188 ARG A N 1
ATOM 1472 C CA . ARG A 1 188 ? 24.871 -2.329 -18.877 1.00 96.12 188 ARG A CA 1
ATOM 1473 C C . ARG A 1 188 ? 25.045 -3.448 -17.859 1.00 96.12 188 ARG A C 1
ATOM 1475 O O . ARG A 1 188 ? 24.070 -3.853 -17.233 1.00 96.12 188 ARG A O 1
ATOM 1482 N N . ALA A 1 189 ? 26.272 -3.924 -17.653 1.00 94.69 189 ALA A N 1
ATOM 1483 C CA . ALA A 1 189 ? 26.564 -4.987 -16.692 1.00 94.69 189 ALA A CA 1
ATOM 1484 C C . ALA A 1 189 ? 26.185 -4.606 -15.248 1.00 94.69 189 ALA A C 1
ATOM 1486 O O . ALA A 1 189 ? 25.833 -5.472 -14.447 1.00 94.69 189 ALA A O 1
ATOM 1487 N N . ARG A 1 190 ? 26.225 -3.311 -14.915 1.00 96.19 190 ARG A N 1
ATOM 1488 C CA . ARG A 1 190 ? 25.906 -2.781 -13.579 1.00 96.19 190 ARG A CA 1
ATOM 1489 C C . ARG A 1 190 ? 24.481 -2.241 -13.467 1.00 96.19 190 ARG A C 1
ATOM 1491 O O . ARG A 1 190 ? 24.058 -1.896 -12.369 1.00 96.19 190 ARG A O 1
ATOM 1498 N N . ASP A 1 191 ? 23.724 -2.215 -14.558 1.00 97.00 191 ASP A N 1
ATOM 1499 C CA . ASP A 1 191 ? 22.378 -1.654 -14.604 1.00 97.00 191 ASP A CA 1
ATOM 1500 C C . ASP A 1 191 ? 21.354 -2.584 -13.924 1.00 97.00 191 ASP A C 1
ATOM 1502 O O . ASP A 1 191 ? 20.860 -3.558 -14.500 1.00 97.00 191 ASP A O 1
ATOM 1506 N N . GLU A 1 192 ? 21.045 -2.286 -12.660 1.00 96.75 192 GLU A N 1
ATOM 1507 C CA . GLU A 1 192 ? 20.038 -3.008 -11.872 1.00 96.75 192 GLU A CA 1
ATOM 1508 C C . GLU A 1 192 ? 18.639 -2.923 -12.497 1.00 96.75 192 GLU A C 1
ATOM 1510 O O . GLU A 1 192 ? 17.889 -3.902 -12.470 1.00 96.75 192 GLU A O 1
ATOM 1515 N N . ARG A 1 193 ? 18.294 -1.792 -13.133 1.00 97.25 193 ARG A N 1
ATOM 1516 C CA . ARG A 1 193 ? 16.990 -1.635 -13.790 1.00 97.25 193 ARG A CA 1
ATOM 1517 C C . ARG A 1 193 ? 16.899 -2.522 -15.014 1.00 97.25 193 ARG A C 1
ATOM 1519 O O . ARG A 1 193 ? 15.911 -3.234 -15.157 1.00 97.25 193 ARG A O 1
ATOM 1526 N N . LEU A 1 194 ? 17.930 -2.543 -15.856 1.00 97.75 194 LEU A N 1
ATOM 1527 C CA . LEU A 1 194 ? 17.968 -3.448 -17.005 1.00 97.75 194 LEU A CA 1
ATOM 1528 C C . LEU A 1 194 ? 17.812 -4.908 -16.558 1.00 97.75 194 LEU A C 1
ATOM 1530 O O . LEU A 1 194 ? 17.006 -5.638 -17.131 1.00 97.75 194 LEU A O 1
ATOM 1534 N N . ARG A 1 195 ? 18.519 -5.328 -15.499 1.00 97.38 195 ARG A N 1
ATOM 1535 C CA . ARG A 1 195 ? 18.385 -6.685 -14.948 1.00 97.38 195 ARG A CA 1
ATOM 1536 C C . ARG A 1 195 ? 16.966 -6.991 -14.476 1.00 97.38 195 ARG A C 1
ATOM 1538 O O . ARG A 1 195 ? 16.464 -8.064 -14.806 1.00 97.38 195 ARG A O 1
ATOM 1545 N N . ALA A 1 196 ? 16.323 -6.078 -13.751 1.00 97.31 196 ALA A N 1
ATOM 1546 C CA . ALA A 1 196 ? 14.946 -6.256 -13.294 1.00 97.31 196 ALA A CA 1
ATOM 1547 C C . ALA A 1 196 ? 13.948 -6.346 -14.458 1.00 97.31 196 ALA A C 1
ATOM 1549 O O . ALA A 1 196 ? 13.161 -7.288 -14.533 1.00 97.31 196 ALA A O 1
ATOM 1550 N N . LEU A 1 197 ? 14.040 -5.442 -15.435 1.00 98.06 197 LEU A N 1
ATOM 1551 C CA . LEU A 1 197 ? 13.157 -5.444 -16.605 1.00 98.06 197 LEU A CA 1
ATOM 1552 C C . LEU A 1 197 ? 13.317 -6.711 -17.458 1.00 98.06 197 LEU A C 1
ATOM 1554 O O . LEU A 1 197 ? 12.325 -7.268 -17.923 1.00 98.06 197 LEU A O 1
ATOM 1558 N N . LEU A 1 198 ? 14.543 -7.225 -17.603 1.00 97.75 198 LEU A N 1
ATOM 1559 C CA . LEU A 1 198 ? 14.798 -8.501 -18.279 1.00 97.75 198 LEU A CA 1
ATOM 1560 C C . LEU A 1 198 ? 14.241 -9.712 -17.513 1.00 97.75 198 LEU A C 1
ATOM 1562 O O . LEU A 1 198 ? 13.978 -10.745 -18.131 1.00 97.75 198 LEU A O 1
ATOM 1566 N N . ARG A 1 199 ? 14.091 -9.643 -16.181 1.00 97.44 199 ARG A N 1
ATOM 1567 C CA . ARG A 1 199 ? 13.378 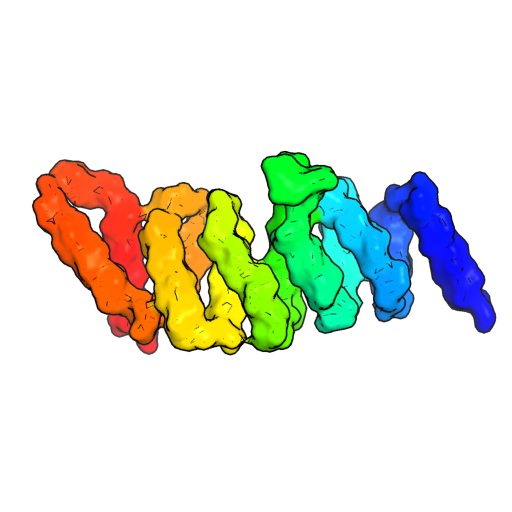-10.683 -15.417 1.00 97.44 199 ARG A CA 1
ATOM 1568 C C . ARG A 1 199 ? 11.881 -10.627 -15.705 1.00 97.44 199 ARG A C 1
ATOM 1570 O O . ARG A 1 199 ? 11.300 -11.666 -15.994 1.00 97.44 199 ARG A O 1
ATOM 1577 N N . ILE A 1 200 ? 11.287 -9.433 -15.712 1.00 97.75 200 ILE A N 1
ATOM 1578 C CA . ILE A 1 200 ? 9.858 -9.245 -16.011 1.00 97.75 200 ILE A CA 1
ATOM 1579 C C . ILE A 1 200 ? 9.530 -9.705 -17.440 1.00 97.75 200 ILE A C 1
ATOM 1581 O O . ILE A 1 200 ? 8.580 -10.457 -17.634 1.00 97.75 200 ILE A O 1
ATOM 1585 N N . GLN A 1 201 ? 10.350 -9.347 -18.436 1.00 97.56 201 GLN A N 1
ATOM 1586 C CA . GLN A 1 201 ? 10.163 -9.824 -19.814 1.00 97.56 201 GLN A CA 1
ATOM 1587 C C . GLN A 1 201 ? 10.175 -11.352 -19.911 1.00 97.56 201 GLN A C 1
ATOM 1589 O O . GLN A 1 201 ? 9.318 -11.924 -20.575 1.00 97.56 201 GLN A O 1
ATOM 1594 N N . ARG A 1 202 ? 11.086 -12.021 -19.194 1.00 97.38 202 ARG A N 1
ATOM 1595 C CA . ARG A 1 202 ? 11.103 -13.489 -19.128 1.00 97.38 202 ARG A CA 1
ATOM 1596 C C . ARG A 1 202 ? 9.826 -14.053 -18.504 1.00 97.38 202 ARG A C 1
ATOM 1598 O O . ARG A 1 202 ? 9.306 -15.046 -18.997 1.00 97.38 202 ARG A O 1
ATOM 1605 N N . ARG A 1 203 ? 9.280 -13.407 -17.466 1.00 97.06 203 ARG A N 1
ATOM 1606 C CA . ARG A 1 203 ? 7.998 -13.814 -16.863 1.00 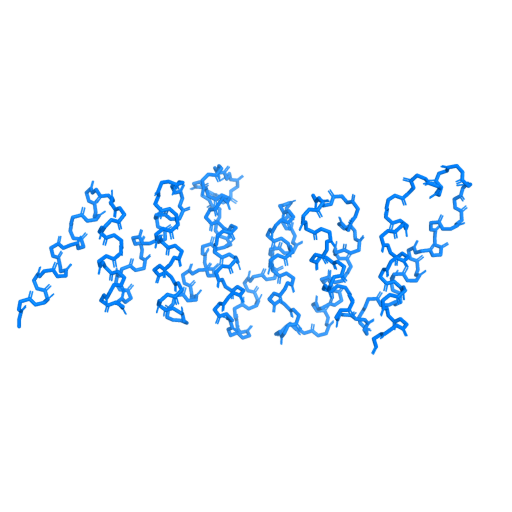97.06 203 ARG A CA 1
ATOM 1607 C C . ARG A 1 203 ? 6.826 -13.669 -17.840 1.00 97.06 203 ARG A C 1
ATOM 1609 O O . ARG A 1 203 ? 5.936 -14.514 -17.831 1.00 97.06 203 ARG A O 1
ATOM 1616 N N . PHE A 1 204 ? 6.842 -12.663 -18.721 1.00 95.81 204 PHE A N 1
ATOM 1617 C CA . PHE A 1 204 ? 5.822 -12.511 -19.766 1.00 95.81 204 PHE A CA 1
ATOM 1618 C C . PHE A 1 204 ? 5.783 -13.671 -20.761 1.00 95.81 204 PHE A C 1
ATOM 1620 O O . PHE A 1 204 ? 4.728 -13.910 -21.342 1.00 95.81 204 PHE A O 1
ATOM 1627 N N . GLU A 1 205 ? 6.901 -14.352 -21.000 1.00 93.38 205 GLU A N 1
ATOM 1628 C CA . GLU A 1 205 ? 6.974 -15.491 -21.925 1.00 93.38 205 GLU A CA 1
ATOM 1629 C C . GLU A 1 205 ? 6.446 -16.783 -21.288 1.00 93.38 205 GLU A C 1
ATOM 1631 O O . GLU A 1 205 ? 6.014 -17.690 -21.997 1.00 93.38 205 GLU A O 1
ATOM 1636 N N . THR A 1 206 ? 6.471 -16.863 -19.955 1.00 92.38 206 THR A N 1
ATOM 1637 C CA . THR A 1 206 ? 6.063 -18.048 -19.184 1.00 92.38 206 THR A CA 1
ATOM 1638 C C . THR A 1 206 ? 4.617 -18.020 -18.682 1.00 92.38 206 THR A C 1
ATOM 1640 O O . THR A 1 206 ? 4.144 -19.049 -18.202 1.00 92.38 206 THR A O 1
ATOM 1643 N N . ALA A 1 207 ? 3.947 -16.866 -18.747 1.00 80.44 207 ALA A N 1
ATOM 1644 C CA . ALA A 1 207 ? 2.574 -16.644 -18.281 1.00 80.44 207 ALA A CA 1
ATOM 1645 C C . ALA A 1 207 ? 1.582 -16.598 -19.450 1.00 80.44 207 ALA A C 1
ATOM 1647 O O . ALA A 1 207 ? 0.546 -17.290 -19.349 1.00 80.44 207 ALA A O 1
#

pLDDT: mean 96.57, std 3.67, range [62.75, 98.75]

Secondary structure (DSSP, 8-state):
-HHHHHHHHHHHHHHH---HHHHHHHHHHT-GGGHHHHHHHTTSHHHHHHHHHHHHHHGGGGHHHHHHHHH--SEETTEE-HHHHHHHHHHHHHHHHH---GGGHHHHGGGGG-S-HHHHHHHHHHHHHHS-HHHHHHHHHHHHHHTTTS-HHHHHHHHHHHHHTHHHHHHHHHHHHHHHTTS-HHHHHH-HHHHHHHHHHHHHHH-